Protein AF-X0XI78-F1 (afdb_monomer_lite)

Organism: NCBI:txid412755

pLDDT: mean 84.28, std 12.04, range [44.62, 98.06]

Secondary structure (DSSP, 8-state):
-EEESSGGG--HHHHHHHHHHGGGS---EEE---S--TTT-HHHHHHHH-TT---------GGGSHHHH-PPEEEEPPP-TT-TT-PPEEEE-GGGS------HHHHHHHHHHH-TTSHHHHHHTS----S--TT-SS-HHHHHHHHHHHH-TTS---S-EEEEEE---SSSPPEEEEEEETTEEEEEEEE---SS-HHHHHHHHHHHHHHHTTT-TTSEEEEE-SSTTHHHHHHHHHTT--EEEE-TTSPP-

Foldseek 3Di:
DAEAEQQLQDDPVVVVVVVVVCVVVPDDYHYYHFQDDVPRRPVVVCCAPPPPHPDDDDFDFLCNDCQNVFDWDWDWDCQPPVGNPDIDIDTHTPVRDPDDGRHPVVLVVCCVPQNCPGPCNCGRGVSDNDQDDPPDPQTVVNVVVLVVLQPDPPRDLAAAKAKEWEDDPADQDWIKMWIGRRSYTDDIDTGHQDPDDLLVSLVVVLVVVCVRVVVPQAHEYEYACQPSRVSNQVVSVVVNHNYDYDHPPDDDD

Structure (mmCIF, N/CA/C/O backbone):
data_AF-X0XI78-F1
#
_entry.id   AF-X0XI78-F1
#
loop_
_atom_site.group_PDB
_atom_site.id
_atom_site.type_symbol
_atom_site.label_atom_id
_atom_site.label_alt_id
_atom_site.label_comp_id
_atom_site.label_asym_id
_atom_site.label_entity_id
_atom_site.label_seq_id
_atom_site.pdbx_PDB_ins_code
_atom_site.Cartn_x
_atom_site.Cartn_y
_atom_site.Cartn_z
_atom_site.occupancy
_atom_site.B_iso_or_equiv
_atom_site.auth_seq_id
_atom_site.auth_comp_id
_atom_site.auth_asym_id
_atom_site.auth_atom_id
_atom_site.pdbx_PDB_model_num
ATOM 1 N N . LEU A 1 1 ? 0.728 8.645 -30.711 1.00 89.44 1 LEU A N 1
ATOM 2 C CA . LEU A 1 1 ? 1.535 7.810 -29.798 1.00 89.44 1 LEU A CA 1
ATOM 3 C C . LEU A 1 1 ? 1.693 8.602 -28.517 1.00 89.44 1 LEU A C 1
ATOM 5 O O . LEU A 1 1 ? 2.088 9.756 -28.610 1.00 89.44 1 LEU A O 1
ATOM 9 N N . PHE A 1 2 ? 1.341 8.018 -27.380 1.00 93.12 2 PHE A N 1
ATOM 10 C CA . PHE A 1 2 ? 1.636 8.575 -26.062 1.00 93.12 2 PHE A CA 1
ATOM 11 C C . PHE A 1 2 ? 2.784 7.786 -25.454 1.00 93.12 2 PHE A C 1
ATOM 13 O O . PHE A 1 2 ? 2.807 6.562 -25.592 1.00 93.12 2 PHE A O 1
ATOM 20 N N . ILE A 1 3 ? 3.726 8.482 -24.827 1.00 95.31 3 ILE A N 1
ATOM 21 C CA . ILE A 1 3 ? 4.877 7.870 -24.169 1.00 95.31 3 ILE A CA 1
ATOM 22 C C . ILE A 1 3 ? 4.913 8.399 -22.747 1.00 95.31 3 ILE A C 1
ATOM 24 O O . ILE A 1 3 ? 4.988 9.610 -22.546 1.00 95.31 3 ILE A O 1
ATOM 28 N N . PHE A 1 4 ? 4.823 7.485 -21.792 1.00 94.50 4 PHE A N 1
ATOM 29 C CA . PHE A 1 4 ? 5.125 7.746 -20.396 1.00 94.50 4 PHE A CA 1
ATOM 30 C C . PHE A 1 4 ? 6.506 7.179 -20.111 1.00 94.50 4 PHE A C 1
ATOM 32 O O . PHE A 1 4 ? 6.722 5.983 -20.294 1.00 94.50 4 PHE A O 1
ATOM 39 N N . ASP A 1 5 ? 7.411 8.057 -19.705 1.00 92.69 5 ASP A N 1
ATOM 40 C CA . ASP A 1 5 ? 8.737 7.714 -19.207 1.00 92.69 5 ASP A CA 1
ATOM 41 C C . ASP A 1 5 ? 8.765 7.970 -17.698 1.00 92.69 5 ASP A C 1
ATOM 43 O O . ASP A 1 5 ? 8.062 8.863 -17.217 1.00 92.69 5 ASP A O 1
ATOM 47 N N . GLU A 1 6 ? 9.505 7.148 -16.958 1.00 89.56 6 GLU A N 1
ATOM 48 C CA . GLU A 1 6 ? 9.439 7.063 -15.492 1.00 89.56 6 GLU A CA 1
ATOM 49 C C . GLU A 1 6 ? 7.983 7.007 -14.974 1.00 89.56 6 GLU A C 1
ATOM 51 O O . GLU A 1 6 ? 7.559 7.732 -14.071 1.00 89.56 6 GLU A O 1
ATOM 56 N N . ALA A 1 7 ? 7.176 6.137 -15.592 1.00 90.31 7 ALA A N 1
ATOM 57 C CA . ALA A 1 7 ? 5.723 6.119 -15.428 1.00 90.31 7 ALA A CA 1
ATOM 58 C C . ALA A 1 7 ? 5.237 5.868 -13.992 1.00 90.31 7 ALA A C 1
ATOM 60 O O . ALA A 1 7 ? 4.104 6.221 -13.657 1.00 90.31 7 ALA A O 1
ATOM 61 N N . LYS A 1 8 ? 6.082 5.294 -13.129 1.00 83.56 8 LYS A N 1
ATOM 62 C CA . LYS A 1 8 ? 5.798 5.148 -11.698 1.00 83.56 8 LYS A CA 1
ATOM 63 C C . LYS A 1 8 ? 5.668 6.479 -10.951 1.00 83.56 8 LYS A C 1
ATOM 65 O O . LYS A 1 8 ? 5.243 6.458 -9.812 1.00 83.56 8 LYS A O 1
ATOM 70 N N . GLY A 1 9 ? 6.075 7.605 -11.536 1.00 84.50 9 GLY A N 1
ATOM 71 C CA . GLY A 1 9 ? 5.920 8.940 -10.949 1.00 84.50 9 GLY A CA 1
ATOM 72 C C . GLY A 1 9 ? 4.700 9.713 -11.458 1.00 84.50 9 GLY A C 1
ATOM 73 O O . GLY A 1 9 ? 4.528 10.873 -11.096 1.00 84.50 9 GLY A O 1
ATOM 74 N N . ILE A 1 10 ? 3.886 9.116 -12.333 1.00 88.88 10 ILE A N 1
ATOM 75 C CA . ILE A 1 10 ? 2.801 9.809 -13.037 1.00 88.88 10 ILE A CA 1
ATOM 76 C C . ILE A 1 10 ? 1.476 9.645 -12.288 1.00 88.88 10 ILE A C 1
ATOM 78 O O . ILE A 1 10 ? 1.029 8.525 -12.030 1.00 88.88 10 ILE A O 1
ATOM 82 N N . GLU A 1 11 ? 0.811 10.767 -12.010 1.00 87.56 11 GLU A N 1
ATOM 83 C CA . GLU A 1 11 ? -0.429 10.828 -11.231 1.00 87.56 11 GLU A CA 1
ATOM 84 C C . GLU A 1 11 ? -1.643 10.254 -11.983 1.00 87.56 11 GLU A C 1
ATOM 86 O O . GLU A 1 11 ? -1.749 10.355 -13.208 1.00 87.56 11 GLU A O 1
ATOM 91 N N . GLN A 1 12 ? -2.619 9.713 -11.239 1.00 87.69 12 GLN A N 1
ATOM 92 C CA . GLN A 1 12 ? -3.808 9.029 -11.777 1.00 87.69 12 GLN A CA 1
ATOM 93 C C . GLN A 1 12 ? -4.535 9.808 -12.882 1.00 87.69 12 GLN A C 1
ATOM 95 O O . GLN A 1 12 ? -4.847 9.253 -13.934 1.00 87.69 12 GLN A O 1
ATOM 100 N N . TRP A 1 13 ? -4.778 11.105 -12.686 1.00 89.81 13 TRP A N 1
ATOM 101 C CA . TRP A 1 13 ? -5.557 11.898 -13.641 1.00 89.81 13 TRP A CA 1
ATOM 102 C C . TRP A 1 13 ? -4.882 11.994 -15.022 1.00 89.81 13 TRP A C 1
ATOM 104 O O . TRP A 1 13 ? -5.564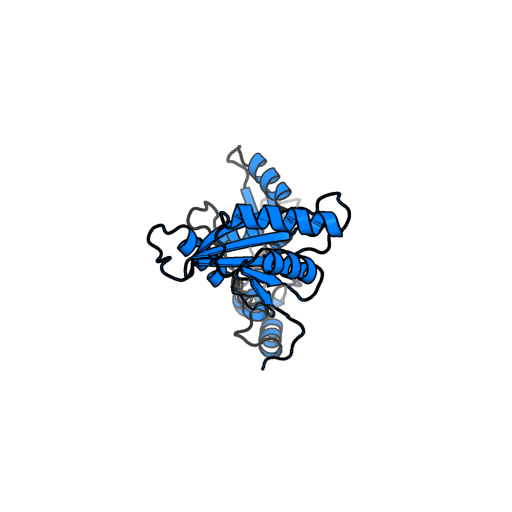 12.141 -16.041 1.00 89.81 13 TRP A O 1
ATOM 114 N N . GLN A 1 14 ? -3.550 11.881 -15.084 1.00 93.00 14 GLN A N 1
ATOM 115 C CA . GLN A 1 14 ? -2.797 11.874 -16.341 1.00 93.00 14 GLN A CA 1
ATOM 116 C C . GLN A 1 14 ? -3.011 10.552 -17.088 1.00 93.00 14 GLN A C 1
ATOM 118 O O . GLN A 1 14 ? -3.205 10.559 -18.307 1.00 93.00 14 GLN A O 1
ATOM 123 N N . TRP A 1 15 ? -3.053 9.429 -16.362 1.00 91.88 15 TRP A N 1
ATOM 124 C CA . TRP A 1 15 ? -3.412 8.123 -16.919 1.00 91.88 15 TRP A CA 1
ATOM 125 C C . TRP A 1 15 ? -4.835 8.125 -17.481 1.00 91.88 15 TRP A C 1
ATOM 127 O O . TRP A 1 15 ? -5.046 7.714 -18.625 1.00 91.88 15 TRP A O 1
ATOM 137 N N . ASP A 1 16 ? -5.795 8.650 -16.720 1.00 91.44 16 ASP A N 1
ATOM 138 C CA . ASP A 1 16 ? -7.200 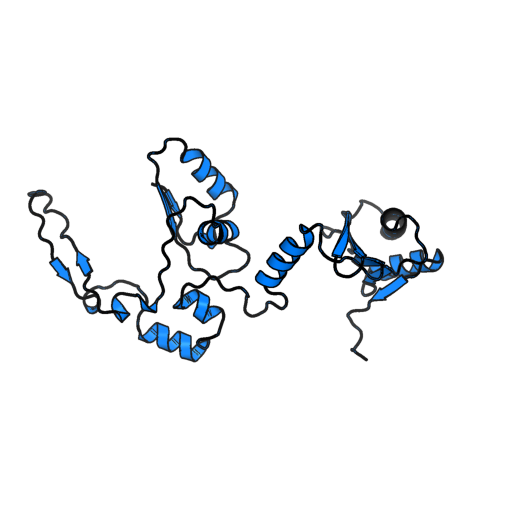8.724 -17.134 1.00 91.44 16 ASP A CA 1
ATOM 139 C C . ASP A 1 16 ? -7.373 9.591 -18.388 1.00 91.44 16 ASP A C 1
ATOM 141 O O . ASP A 1 16 ? -8.088 9.225 -19.327 1.00 91.44 16 ASP A O 1
ATOM 145 N N . SER A 1 17 ? -6.650 10.713 -18.443 1.00 92.00 17 SER A N 1
ATOM 146 C CA . SER A 1 17 ? -6.653 11.628 -19.587 1.00 92.00 17 SER A CA 1
ATOM 147 C C . SER A 1 17 ? -6.164 10.941 -20.861 1.00 92.00 17 SER A C 1
ATOM 149 O O . SER A 1 17 ? -6.826 11.018 -21.898 1.00 92.00 17 SER A O 1
ATOM 151 N N . VAL A 1 18 ? -5.033 10.225 -20.802 1.00 92.06 18 VAL A N 1
ATOM 152 C CA . VAL A 1 18 ? -4.525 9.484 -21.967 1.00 92.06 18 VAL A CA 1
ATOM 153 C C . VAL A 1 18 ? -5.481 8.360 -22.346 1.00 92.06 18 VAL A C 1
ATOM 155 O O . VAL A 1 18 ? -5.784 8.201 -23.529 1.00 92.06 18 VAL A O 1
ATOM 158 N N . ARG A 1 19 ? -6.027 7.623 -21.370 1.00 89.62 19 ARG A N 1
ATOM 159 C CA . ARG A 1 19 ? -6.994 6.548 -21.627 1.00 89.62 19 ARG A CA 1
ATOM 160 C C . ARG A 1 19 ? -8.212 7.053 -22.409 1.00 89.62 19 ARG A C 1
ATOM 162 O O . ARG A 1 19 ? -8.622 6.392 -23.363 1.00 89.62 19 ARG A O 1
ATOM 169 N N . GLY A 1 20 ? -8.732 8.237 -22.079 1.00 89.00 20 GLY A N 1
ATOM 170 C CA . GLY A 1 20 ? -9.839 8.874 -22.804 1.00 89.00 20 GLY A CA 1
ATOM 171 C C . GLY A 1 20 ? -9.521 9.235 -24.264 1.00 89.00 20 GLY A C 1
ATOM 172 O O . GLY A 1 20 ? -10.413 9.249 -25.113 1.00 89.00 20 GLY A O 1
ATOM 173 N N . LEU A 1 21 ? -8.247 9.460 -24.592 1.00 87.62 21 LEU A N 1
ATOM 174 C CA . LEU A 1 21 ? -7.788 9.789 -25.948 1.00 87.62 21 LEU A CA 1
ATOM 175 C C . LEU A 1 21 ? -7.547 8.549 -26.829 1.00 87.62 21 LEU A C 1
ATOM 177 O O . LEU A 1 21 ? -7.391 8.678 -28.045 1.00 87.62 21 LEU A O 1
ATOM 181 N N . LEU A 1 22 ? -7.534 7.340 -26.257 1.00 87.12 22 LEU A N 1
ATOM 182 C CA . LEU A 1 22 ? -7.298 6.087 -26.992 1.00 87.12 22 LEU A CA 1
ATOM 183 C C . LEU A 1 22 ? -8.552 5.512 -27.678 1.00 87.12 22 LEU A C 1
ATOM 185 O O . LEU A 1 22 ? -8.488 4.443 -28.284 1.00 87.12 22 LEU A O 1
ATOM 189 N N . THR A 1 23 ? -9.676 6.227 -27.647 1.00 84.94 23 THR A N 1
ATOM 190 C CA . THR A 1 23 ? -10.979 5.791 -28.190 1.00 84.94 23 THR A CA 1
ATOM 191 C C . THR A 1 23 ? -10.980 5.526 -29.698 1.00 84.94 23 THR A C 1
ATOM 193 O O . THR A 1 23 ? -11.786 4.736 -30.182 1.00 84.94 23 THR A O 1
ATOM 196 N N . GLY A 1 24 ? -10.067 6.146 -30.451 1.00 78.38 24 GLY A N 1
ATOM 197 C CA . GLY A 1 24 ? -10.007 6.043 -31.912 1.00 78.38 24 GLY A CA 1
ATOM 198 C C . GLY A 1 24 ? -9.342 4.778 -32.473 1.00 78.38 24 GLY A C 1
ATOM 199 O O . GLY A 1 24 ? -9.272 4.645 -33.688 1.00 78.38 24 GLY A O 1
ATOM 200 N N . GLY A 1 25 ? -8.793 3.879 -31.646 1.00 76.75 25 GLY A N 1
ATOM 201 C CA . GLY A 1 25 ? -8.196 2.598 -32.080 1.00 76.75 25 GLY A CA 1
ATOM 202 C C . GLY A 1 25 ? -6.843 2.674 -32.817 1.00 76.75 25 GLY A C 1
ATOM 203 O O . GLY A 1 25 ? -6.129 1.674 -32.891 1.00 76.75 25 GLY A O 1
ATOM 204 N N . PHE A 1 26 ? -6.446 3.848 -33.317 1.00 84.25 26 PHE A N 1
ATOM 205 C CA . PHE A 1 26 ? -5.157 4.070 -33.997 1.00 84.25 26 PHE A CA 1
ATOM 206 C C . PHE A 1 26 ? -4.049 4.584 -33.071 1.00 84.25 26 PHE A C 1
ATOM 208 O O . PHE A 1 26 ? -2.867 4.542 -33.417 1.00 84.25 26 PHE A O 1
ATOM 215 N N . CYS A 1 27 ? -4.407 5.083 -31.888 1.00 88.81 27 CYS A N 1
ATOM 216 C CA . CYS A 1 27 ? -3.430 5.560 -30.923 1.00 88.81 27 CYS A CA 1
ATOM 217 C C . CYS A 1 27 ? -2.775 4.384 -30.189 1.00 88.81 27 CYS A C 1
ATOM 219 O O . CYS A 1 27 ? -3.434 3.443 -29.751 1.00 88.81 27 CYS A O 1
ATOM 221 N N . ARG A 1 28 ? -1.453 4.461 -30.038 1.00 89.88 28 ARG A N 1
ATOM 222 C CA . ARG A 1 28 ? -0.662 3.566 -29.189 1.00 89.88 28 ARG A CA 1
ATOM 223 C C . ARG A 1 28 ? -0.194 4.314 -27.951 1.00 89.88 28 ARG A C 1
ATOM 225 O O . ARG A 1 28 ? 0.061 5.520 -28.029 1.00 89.88 28 ARG A O 1
ATOM 232 N N . TRP A 1 29 ? -0.070 3.582 -26.854 1.00 93.44 29 TRP A N 1
ATOM 233 C CA . TRP A 1 29 ? 0.451 4.065 -25.586 1.00 93.44 29 TRP A CA 1
ATOM 234 C C . TRP A 1 29 ? 1.623 3.176 -25.194 1.00 93.44 29 TRP A C 1
ATOM 236 O O . TRP A 1 29 ? 1.469 1.963 -25.094 1.00 93.44 29 TRP A O 1
ATOM 246 N N . LEU A 1 30 ? 2.795 3.784 -25.063 1.00 94.94 30 LEU A N 1
ATOM 247 C CA . LEU A 1 30 ? 4.007 3.162 -24.560 1.00 94.94 30 LEU A CA 1
ATOM 248 C C . LEU A 1 30 ? 4.255 3.694 -23.152 1.00 94.94 30 LEU A C 1
ATOM 250 O O . LEU A 1 30 ? 4.166 4.898 -22.918 1.00 94.94 30 LEU A O 1
ATOM 254 N N . VAL A 1 31 ? 4.538 2.791 -22.228 1.00 93.69 31 VAL A N 1
ATOM 255 C CA . VAL A 1 31 ? 4.749 3.109 -20.822 1.00 93.69 31 VAL A CA 1
ATOM 256 C C . VAL A 1 31 ? 6.027 2.415 -20.389 1.00 93.69 31 VAL A C 1
ATOM 258 O O . VAL A 1 31 ? 6.151 1.202 -20.543 1.00 93.69 31 VAL A O 1
ATOM 261 N N . ILE A 1 32 ? 6.969 3.201 -19.884 1.00 92.75 32 ILE A N 1
ATOM 262 C CA . ILE A 1 32 ? 8.312 2.778 -19.507 1.00 92.75 32 ILE A CA 1
ATOM 263 C C . ILE A 1 32 ? 8.550 3.260 -18.081 1.00 92.75 32 ILE A C 1
ATOM 265 O O . ILE A 1 32 ? 8.245 4.404 -17.742 1.00 92.75 32 ILE A O 1
ATOM 269 N N . SER A 1 33 ? 9.048 2.374 -17.228 1.00 90.12 33 SER A N 1
ATOM 270 C CA . SER A 1 33 ? 9.433 2.720 -15.867 1.00 90.12 33 SER A CA 1
ATOM 271 C C . SER A 1 33 ? 10.331 1.638 -15.288 1.00 90.12 33 SER A C 1
ATOM 273 O O . SER A 1 33 ? 10.277 0.480 -15.699 1.00 90.12 33 SER A O 1
ATOM 275 N N . THR A 1 34 ? 11.107 2.023 -14.285 1.00 87.19 34 THR A N 1
ATOM 276 C CA . THR A 1 34 ? 11.733 1.087 -13.347 1.00 87.19 34 THR A CA 1
ATOM 277 C C . THR A 1 34 ? 10.699 0.560 -12.341 1.00 87.19 34 THR A C 1
ATOM 279 O O . THR A 1 34 ? 9.640 1.172 -12.158 1.00 87.19 34 THR A O 1
ATOM 282 N N . THR A 1 35 ? 10.980 -0.586 -11.714 1.00 79.56 35 THR A N 1
ATOM 283 C CA . THR A 1 35 ? 10.042 -1.308 -10.831 1.00 79.56 35 THR A CA 1
ATOM 284 C C . THR A 1 35 ? 10.213 -1.017 -9.339 1.00 79.56 35 THR A C 1
ATOM 286 O O . THR A 1 35 ? 9.563 -1.653 -8.512 1.00 79.56 35 THR A O 1
ATOM 289 N N . ASP A 1 36 ? 11.083 -0.078 -8.962 1.00 70.12 36 ASP A N 1
ATOM 290 C CA . ASP A 1 36 ? 11.236 0.381 -7.580 1.00 70.12 36 ASP A CA 1
ATOM 291 C C . ASP A 1 36 ? 10.196 1.448 -7.197 1.00 70.12 36 ASP A C 1
ATOM 293 O O . ASP A 1 36 ? 9.717 2.205 -8.037 1.00 70.12 36 ASP A O 1
ATOM 297 N N . GLY A 1 37 ? 9.886 1.569 -5.901 1.00 57.28 37 GLY A N 1
ATOM 298 C CA . GLY A 1 37 ? 8.971 2.597 -5.382 1.00 57.28 37 GLY A CA 1
ATOM 299 C C . GLY A 1 37 ? 7.550 2.082 -5.155 1.00 57.28 37 GLY A C 1
ATOM 300 O O . GLY A 1 37 ? 6.593 2.544 -5.785 1.00 57.28 37 GLY A O 1
ATOM 301 N N . VAL A 1 38 ? 7.417 1.120 -4.237 1.00 51.00 38 VAL A N 1
ATOM 302 C CA . VAL A 1 38 ? 6.130 0.583 -3.777 1.00 51.00 38 VAL A CA 1
ATOM 303 C C . VAL A 1 38 ? 5.354 1.718 -3.096 1.00 51.00 38 VAL A C 1
ATOM 305 O O . VAL A 1 38 ? 5.658 2.097 -1.970 1.00 51.00 38 VAL A O 1
ATOM 308 N N . GLY A 1 39 ? 4.416 2.326 -3.824 1.00 55.09 39 GLY A N 1
ATOM 309 C CA . GLY A 1 39 ? 3.576 3.425 -3.333 1.00 55.09 39 GLY A CA 1
ATOM 310 C C . GLY A 1 39 ? 3.268 4.525 -4.353 1.00 55.09 39 GLY A C 1
ATOM 311 O O . GLY A 1 39 ? 2.234 5.167 -4.223 1.00 55.09 39 GLY A O 1
ATOM 312 N N . VAL A 1 40 ? 4.101 4.727 -5.387 1.00 51.28 40 VAL A N 1
ATOM 313 C CA . VAL A 1 40 ? 3.910 5.834 -6.361 1.00 51.28 40 VAL A CA 1
ATOM 314 C C . VAL A 1 40 ? 3.474 5.339 -7.753 1.00 51.28 40 VAL A C 1
ATOM 316 O O . VAL A 1 40 ? 2.836 6.070 -8.500 1.00 51.28 40 VAL A O 1
ATOM 319 N N . GLY A 1 41 ? 3.688 4.061 -8.084 1.00 58.34 41 GLY A N 1
ATOM 320 C CA . GLY A 1 41 ? 3.460 3.518 -9.432 1.00 58.34 41 GLY A CA 1
ATOM 321 C C . GLY A 1 41 ? 2.267 2.579 -9.609 1.00 58.34 41 GLY A C 1
ATOM 322 O O . GLY A 1 41 ? 2.333 1.718 -10.481 1.00 58.34 41 GLY A O 1
ATOM 323 N N . GLU A 1 42 ? 1.203 2.677 -8.805 1.00 70.81 42 GLU A N 1
ATOM 324 C CA . GLU A 1 42 ? 0.102 1.691 -8.792 1.00 70.81 42 GLU A CA 1
ATOM 325 C C . GLU A 1 42 ? -0.449 1.370 -10.195 1.00 70.81 42 GLU A C 1
ATOM 327 O O . GLU A 1 42 ? -0.633 0.203 -10.534 1.00 70.81 42 GLU A O 1
ATOM 332 N N . ASN A 1 43 ? -0.636 2.377 -11.053 1.00 82.31 43 ASN A N 1
ATOM 333 C CA . ASN A 1 43 ? -1.096 2.166 -12.431 1.00 82.31 43 ASN A CA 1
ATOM 334 C C . ASN A 1 43 ? -0.088 1.418 -13.303 1.00 82.31 43 ASN A C 1
ATOM 336 O O . ASN A 1 43 ? -0.480 0.563 -14.098 1.00 82.31 43 ASN A O 1
ATOM 340 N N . PHE A 1 44 ? 1.200 1.727 -13.150 1.00 86.00 44 PHE A N 1
ATOM 341 C CA . PHE A 1 44 ? 2.264 1.028 -13.859 1.00 86.00 44 PHE A CA 1
ATOM 342 C C . PHE A 1 44 ? 2.310 -0.444 -13.436 1.00 86.00 44 PHE A C 1
ATOM 344 O O . PHE A 1 44 ? 2.257 -1.329 -14.289 1.00 86.00 44 PHE A O 1
ATOM 351 N N . TYR A 1 45 ? 2.301 -0.710 -12.126 1.00 81.19 45 TYR A N 1
ATOM 352 C CA . TYR A 1 45 ? 2.277 -2.075 -11.601 1.00 81.19 45 TYR A CA 1
ATOM 353 C C . TYR A 1 45 ? 1.022 -2.832 -12.051 1.00 81.19 45 TYR A C 1
ATOM 355 O O . TYR A 1 45 ? 1.139 -3.941 -12.564 1.00 81.19 45 TYR A O 1
ATOM 363 N N . LYS A 1 46 ? -0.169 -2.218 -11.976 1.00 80.44 46 LYS A N 1
ATOM 364 C CA . LYS A 1 46 ? -1.425 -2.809 -12.476 1.00 80.44 46 LYS A CA 1
ATOM 365 C C . LYS A 1 46 ? -1.347 -3.169 -13.957 1.00 80.44 46 LYS A C 1
ATOM 367 O O . LYS A 1 46 ? -1.787 -4.252 -14.338 1.00 80.44 46 LYS A O 1
ATOM 372 N N . ALA A 1 47 ? -0.765 -2.305 -14.792 1.00 85.31 47 ALA A N 1
ATOM 373 C CA . ALA A 1 47 ? -0.609 -2.580 -16.220 1.00 85.31 47 ALA A CA 1
ATOM 374 C C . ALA A 1 47 ? 0.215 -3.857 -16.482 1.00 85.31 47 ALA A C 1
ATOM 376 O O . ALA A 1 47 ? -0.099 -4.593 -17.422 1.00 85.31 47 ALA A O 1
ATOM 377 N N . PHE A 1 48 ? 1.209 -4.146 -15.631 1.00 81.56 48 PHE A N 1
ATOM 378 C CA . PHE A 1 48 ? 2.066 -5.334 -15.706 1.00 81.56 48 PHE A CA 1
ATOM 379 C C . PHE A 1 48 ? 1.506 -6.567 -14.975 1.00 81.56 48 PHE A C 1
ATOM 381 O O . PHE A 1 48 ? 1.633 -7.679 -15.486 1.00 81.56 48 PHE A O 1
ATOM 388 N N . GLU A 1 49 ? 0.840 -6.421 -13.832 1.00 78.75 49 GLU A N 1
ATOM 389 C CA . GLU A 1 49 ? 0.361 -7.558 -13.031 1.00 78.75 49 GLU A CA 1
ATOM 390 C C . GLU A 1 49 ? -1.031 -8.059 -13.436 1.00 78.75 49 GLU A C 1
ATOM 392 O O . GLU A 1 49 ? -1.297 -9.259 -13.333 1.00 78.75 49 GLU A O 1
ATOM 397 N N . ASP A 1 50 ? -1.919 -7.187 -13.931 1.00 80.38 50 ASP A N 1
ATOM 398 C CA . ASP A 1 50 ? -3.289 -7.589 -14.253 1.00 80.38 50 ASP A CA 1
ATOM 399 C C . ASP A 1 50 ? -3.286 -8.639 -15.375 1.00 80.38 50 ASP A C 1
ATOM 401 O O . ASP A 1 50 ? -2.808 -8.409 -16.490 1.00 80.38 50 ASP A O 1
ATOM 405 N N . LYS A 1 51 ? -3.810 -9.832 -15.083 1.00 74.12 51 LYS A N 1
ATOM 406 C CA . LYS A 1 51 ? -3.898 -10.943 -16.042 1.00 74.12 51 LYS A CA 1
ATOM 407 C C . LYS A 1 51 ? -4.957 -10.708 -17.122 1.00 74.12 51 LYS A C 1
ATOM 409 O O . LYS A 1 51 ? -4.926 -11.392 -18.138 1.00 74.12 51 LYS A O 1
ATOM 414 N N . LYS A 1 52 ? -5.889 -9.775 -16.905 1.00 79.62 52 LYS A N 1
ATOM 415 C CA . LYS A 1 52 ? -6.960 -9.406 -17.846 1.00 79.62 52 LYS A CA 1
ATOM 416 C C . LYS A 1 52 ? -6.619 -8.173 -18.688 1.00 79.62 52 LYS A C 1
ATOM 418 O O . LYS A 1 52 ? -7.450 -7.717 -19.465 1.00 79.62 52 LYS A O 1
ATOM 423 N N . SER A 1 53 ? -5.419 -7.628 -18.519 1.00 81.69 53 SER A N 1
ATOM 424 C CA . SER A 1 53 ? -4.936 -6.452 -19.233 1.00 81.69 53 SER A CA 1
ATOM 425 C C . SER A 1 53 ? -4.628 -6.756 -20.708 1.00 81.69 53 SER A C 1
ATOM 427 O O . SER A 1 53 ? -4.019 -7.774 -21.028 1.00 81.69 53 SER A O 1
ATOM 429 N N . ASP A 1 54 ? -4.991 -5.820 -21.592 1.00 84.56 54 ASP A N 1
ATOM 430 C CA . ASP A 1 54 ? -4.646 -5.834 -23.025 1.00 84.56 54 ASP A CA 1
ATOM 431 C C . ASP A 1 54 ? -3.226 -5.300 -23.314 1.00 84.56 54 ASP A C 1
ATOM 433 O O . ASP A 1 54 ? -2.837 -5.122 -24.473 1.00 84.56 54 ASP A O 1
ATOM 437 N N . TRP A 1 55 ? -2.451 -4.967 -22.277 1.00 90.19 55 TRP A N 1
ATOM 438 C CA . TRP A 1 55 ? -1.094 -4.459 -22.446 1.00 90.19 55 TRP A CA 1
ATOM 439 C C . TRP A 1 55 ? -0.164 -5.559 -22.962 1.00 90.19 55 TRP A C 1
ATOM 441 O O . TRP A 1 55 ? -0.113 -6.663 -22.422 1.00 90.19 55 TRP A O 1
ATOM 451 N N . ASN A 1 56 ? 0.640 -5.227 -23.974 1.00 91.62 56 ASN A N 1
ATOM 452 C CA . ASN A 1 56 ? 1.801 -6.035 -24.324 1.00 91.62 56 ASN A CA 1
ATOM 453 C C . ASN A 1 56 ? 2.937 -5.711 -23.349 1.00 91.62 56 ASN A C 1
ATOM 455 O O . ASN A 1 56 ? 3.435 -4.585 -23.338 1.00 91.62 56 ASN A O 1
ATOM 459 N N . LYS A 1 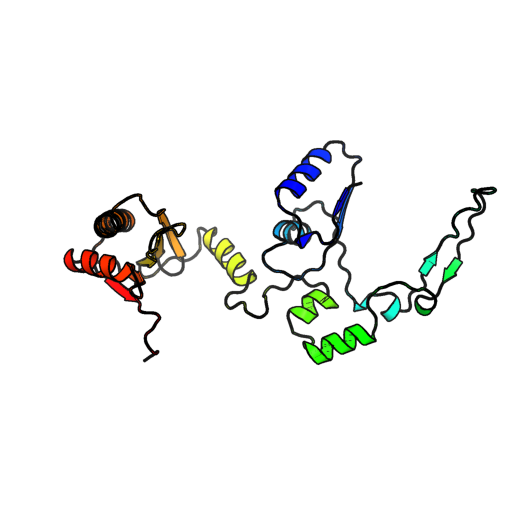57 ? 3.321 -6.687 -22.530 1.00 90.62 57 LYS A N 1
ATOM 460 C CA . LYS A 1 57 ? 4.260 -6.506 -21.420 1.00 90.62 57 LYS A CA 1
ATOM 461 C C . LYS A 1 57 ? 5.650 -6.932 -21.865 1.00 90.62 57 LYS A C 1
ATOM 463 O O . LYS A 1 57 ? 5.831 -8.056 -22.325 1.00 90.62 57 LYS A O 1
ATOM 468 N N . ILE A 1 58 ? 6.614 -6.033 -21.722 1.00 92.38 58 ILE A N 1
ATOM 469 C CA . ILE A 1 58 ? 8.021 -6.295 -22.020 1.00 92.38 58 ILE A CA 1
ATOM 470 C C . ILE A 1 58 ? 8.786 -6.038 -20.730 1.00 92.38 58 ILE A C 1
ATOM 472 O O . ILE A 1 58 ? 8.744 -4.933 -20.196 1.00 92.38 58 ILE A O 1
ATOM 476 N N . HIS A 1 59 ? 9.435 -7.080 -20.230 1.00 91.81 59 HIS A N 1
ATOM 477 C CA . HIS A 1 59 ? 10.348 -7.013 -19.101 1.00 91.81 59 HIS A CA 1
ATOM 478 C C . HIS A 1 59 ? 11.778 -7.001 -19.641 1.00 91.81 59 HIS A C 1
ATOM 480 O O . HIS A 1 59 ? 12.067 -7.751 -20.571 1.00 91.81 59 HIS A O 1
ATOM 486 N N . ILE A 1 60 ? 12.636 -6.142 -19.089 1.00 91.44 60 ILE A N 1
ATOM 487 C CA . ILE A 1 60 ? 14.044 -6.031 -19.483 1.00 91.44 60 ILE A CA 1
ATOM 488 C C . ILE A 1 60 ? 14.879 -5.925 -18.208 1.00 91.44 60 ILE A C 1
ATOM 490 O O . ILE A 1 60 ? 14.761 -4.942 -17.475 1.00 91.44 60 ILE A O 1
ATOM 494 N N . SER A 1 61 ? 15.728 -6.920 -17.965 1.00 94.62 61 SER A N 1
ATOM 495 C CA . SER A 1 61 ? 16.769 -6.867 -16.937 1.00 94.62 61 SER A CA 1
ATOM 496 C C . SER A 1 61 ? 17.971 -6.054 -17.428 1.00 94.62 61 SER A C 1
ATOM 498 O O . SER A 1 61 ? 18.309 -6.058 -18.613 1.00 94.62 61 SER A O 1
ATOM 500 N N . ALA A 1 62 ? 18.692 -5.409 -16.513 1.00 93.56 62 ALA A N 1
ATOM 501 C CA . ALA A 1 62 ? 19.983 -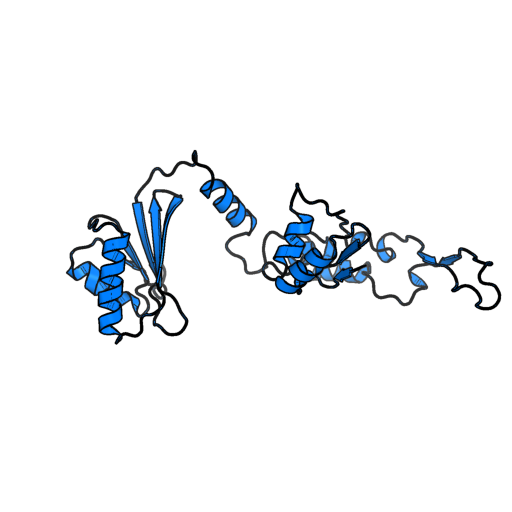4.790 -16.808 1.00 93.56 62 ALA A CA 1
ATOM 502 C C . ALA A 1 62 ? 21.007 -5.808 -17.346 1.00 93.56 62 ALA A C 1
ATOM 504 O O . ALA A 1 62 ? 21.879 -5.451 -18.134 1.00 93.56 62 ALA A O 1
ATOM 505 N N . GLU A 1 63 ? 20.879 -7.084 -16.971 1.00 94.12 63 GLU A N 1
ATOM 506 C CA . GLU A 1 63 ? 21.720 -8.180 -17.476 1.00 94.12 63 GLU A CA 1
ATOM 507 C C . GLU A 1 63 ? 21.440 -8.526 -18.946 1.00 94.12 63 GLU A C 1
ATOM 509 O O . GLU A 1 63 ? 22.264 -9.159 -19.599 1.00 94.12 63 GLU A O 1
ATOM 514 N N . GLU A 1 64 ? 20.291 -8.102 -19.475 1.00 92.56 64 GLU A N 1
ATOM 515 C CA . GLU A 1 64 ? 19.937 -8.227 -20.892 1.00 92.56 64 GLU A CA 1
ATOM 516 C C . GLU A 1 64 ? 20.434 -7.024 -21.710 1.00 92.56 64 GLU A C 1
ATOM 518 O O . GLU A 1 64 ? 20.207 -6.952 -22.917 1.00 92.56 64 GLU A O 1
ATOM 523 N N . SER A 1 65 ? 21.132 -6.076 -21.074 1.00 89.81 65 SER A N 1
ATOM 524 C CA . SER A 1 65 ? 21.752 -4.944 -21.759 1.00 89.81 65 SER A CA 1
ATOM 525 C C . SER A 1 65 ? 22.706 -5.424 -22.860 1.00 89.81 65 SER A C 1
ATOM 527 O O . SER A 1 65 ? 23.514 -6.324 -22.616 1.00 89.81 65 SER A O 1
ATOM 529 N N . PRO A 1 66 ? 22.723 -4.774 -24.037 1.00 88.06 66 PRO A N 1
ATOM 530 C CA . PRO A 1 66 ? 23.712 -5.037 -25.082 1.00 88.06 66 PRO A CA 1
ATOM 531 C C . PRO A 1 66 ? 25.174 -4.936 -24.619 1.00 88.06 66 PRO A C 1
ATOM 533 O O . PRO A 1 66 ? 26.033 -5.627 -25.160 1.00 88.06 66 PRO A O 1
ATOM 536 N N . TYR A 1 67 ? 25.477 -4.131 -23.588 1.00 86.81 67 TYR A N 1
ATOM 537 C CA . TYR A 1 67 ? 26.823 -4.087 -22.983 1.00 86.81 67 TYR A CA 1
ATOM 538 C C . TYR A 1 67 ? 27.189 -5.372 -22.235 1.00 86.81 67 TYR A C 1
ATOM 540 O O . TYR A 1 67 ? 28.370 -5.657 -22.056 1.00 86.81 67 TYR A O 1
ATOM 548 N N . VAL A 1 68 ? 26.193 -6.147 -21.810 1.00 88.44 68 VAL A N 1
ATOM 549 C CA . VAL A 1 68 ? 26.363 -7.422 -21.107 1.00 88.44 68 VAL A CA 1
ATOM 550 C C . VAL A 1 68 ? 26.294 -8.588 -22.091 1.00 88.44 68 VAL A C 1
ATOM 552 O O . VAL A 1 68 ? 27.138 -9.481 -22.054 1.00 88.44 68 VAL A O 1
ATOM 555 N N . THR A 1 69 ? 25.315 -8.578 -22.996 1.00 89.00 69 THR A N 1
ATOM 556 C CA . THR A 1 69 ? 25.096 -9.671 -23.956 1.00 89.00 69 THR A CA 1
ATOM 557 C C . THR A 1 69 ? 26.073 -9.642 -25.132 1.00 89.00 69 THR A C 1
ATOM 559 O O . THR A 1 69 ? 26.296 -10.673 -25.767 1.00 89.00 69 THR A O 1
ATOM 562 N N . GLY A 1 70 ? 26.661 -8.478 -25.430 1.00 84.00 70 GLY A N 1
ATOM 563 C CA . GLY A 1 70 ? 27.503 -8.262 -26.606 1.00 84.00 70 GLY A CA 1
ATOM 564 C C . GLY A 1 70 ? 26.715 -8.166 -27.916 1.00 84.00 70 GLY A C 1
ATOM 565 O O . GLY A 1 70 ? 27.306 -8.290 -28.988 1.00 84.00 70 GLY A O 1
ATOM 566 N N . GLU A 1 71 ? 25.391 -7.981 -27.851 1.00 83.88 71 GLU A N 1
ATOM 567 C CA . GLU A 1 71 ? 24.549 -7.797 -29.035 1.00 83.88 71 GLU A CA 1
ATOM 568 C C . GLU A 1 71 ? 24.971 -6.548 -29.821 1.00 83.88 71 GLU A C 1
ATOM 570 O O . GLU A 1 71 ? 25.119 -5.464 -29.264 1.00 83.88 71 GLU A O 1
ATOM 575 N N . MET A 1 72 ? 25.141 -6.690 -31.136 1.00 79.56 72 MET A N 1
ATOM 576 C CA . MET A 1 72 ? 25.497 -5.575 -32.012 1.00 79.56 72 MET A CA 1
ATOM 577 C C . MET A 1 72 ? 24.290 -4.671 -32.256 1.00 79.56 72 MET A C 1
ATOM 579 O O . MET A 1 72 ? 23.197 -5.145 -32.571 1.00 79.56 72 MET A O 1
ATOM 583 N N . PHE A 1 73 ? 24.488 -3.356 -32.206 1.00 74.12 73 PHE A N 1
ATOM 584 C CA . PHE A 1 73 ? 23.420 -2.427 -32.547 1.00 74.12 73 PHE A CA 1
ATOM 585 C C . PHE A 1 73 ? 23.290 -2.297 -34.057 1.00 74.12 73 PHE A C 1
ATOM 587 O O . PHE A 1 73 ? 24.236 -1.932 -34.758 1.00 74.12 73 PHE A O 1
ATOM 594 N N . GLN A 1 74 ? 22.081 -2.524 -34.560 1.00 69.56 74 GLN A N 1
ATOM 595 C CA . GLN A 1 74 ? 21.733 -2.108 -35.909 1.00 69.56 74 GLN A CA 1
ATOM 596 C C . GLN A 1 74 ? 21.404 -0.625 -35.891 1.00 69.56 74 GLN A C 1
ATOM 598 O O . GLN A 1 74 ? 20.444 -0.200 -35.245 1.00 69.56 74 GLN A O 1
ATOM 603 N N . TYR A 1 75 ? 22.155 0.158 -36.652 1.00 68.50 75 TYR A N 1
ATOM 604 C CA . TYR A 1 75 ? 21.809 1.546 -36.893 1.00 68.50 75 TYR A CA 1
ATOM 605 C C . TYR A 1 75 ? 21.599 1.783 -38.385 1.00 68.50 75 TYR A C 1
ATOM 607 O O . TYR A 1 75 ? 22.077 1.052 -39.259 1.00 68.50 75 TYR A O 1
ATOM 615 N N . LYS A 1 76 ? 20.793 2.800 -38.669 1.00 63.56 76 LYS A N 1
ATOM 616 C CA . LYS A 1 76 ? 20.610 3.327 -40.013 1.00 63.56 76 LYS A CA 1
ATOM 617 C C . LYS A 1 76 ? 21.275 4.686 -40.020 1.00 63.56 76 LYS A C 1
ATOM 619 O O . LYS A 1 76 ? 20.960 5.506 -39.156 1.00 63.56 76 LYS A O 1
ATOM 624 N N . ASP A 1 77 ? 22.159 4.922 -40.980 1.00 60.56 77 ASP A N 1
ATOM 625 C CA . ASP A 1 77 ? 22.545 6.293 -41.289 1.00 60.56 77 ASP A CA 1
ATOM 626 C C . ASP A 1 77 ? 21.257 7.083 -41.576 1.00 60.56 77 ASP A C 1
ATOM 628 O O . ASP A 1 77 ? 20.332 6.568 -42.222 1.00 60.56 77 ASP A O 1
ATOM 632 N N . ILE A 1 78 ? 21.159 8.305 -41.036 1.00 58.09 78 ILE A N 1
ATOM 633 C CA . ILE A 1 78 ? 20.086 9.226 -41.428 1.00 58.09 78 ILE A CA 1
ATOM 634 C C . ILE A 1 78 ? 20.164 9.295 -42.955 1.00 58.09 78 ILE A C 1
ATOM 636 O O . ILE A 1 78 ? 21.271 9.510 -43.458 1.00 58.09 78 ILE A O 1
ATOM 640 N N . PRO A 1 79 ? 19.055 9.056 -43.684 1.00 55.19 79 PRO A N 1
ATOM 641 C CA . PRO A 1 79 ? 19.078 9.112 -45.133 1.00 55.19 79 PRO A CA 1
ATOM 642 C C . PRO A 1 79 ? 19.762 10.407 -45.533 1.00 55.19 79 PRO A C 1
ATOM 644 O O . PRO A 1 79 ? 19.402 11.469 -45.015 1.00 55.19 79 PRO A O 1
ATOM 647 N N . ASP A 1 80 ? 20.758 10.297 -46.408 1.00 60.16 80 ASP A N 1
ATOM 648 C CA . ASP A 1 80 ? 21.272 11.454 -47.116 1.00 60.16 80 ASP A CA 1
ATOM 649 C C . ASP A 1 80 ? 20.052 12.263 -47.573 1.00 60.16 80 ASP A C 1
ATOM 651 O O . ASP A 1 80 ? 19.181 11.730 -48.267 1.00 60.16 80 ASP A O 1
ATOM 655 N N . LEU A 1 81 ? 19.923 13.504 -47.092 1.00 61.81 81 LEU A N 1
ATOM 656 C CA . LEU A 1 81 ? 18.746 14.330 -47.366 1.00 61.81 81 LEU A CA 1
ATOM 657 C C . LEU A 1 81 ? 18.569 14.541 -48.879 1.00 61.81 81 LEU A C 1
ATOM 659 O O . LEU A 1 81 ? 17.458 14.829 -49.323 1.00 61.81 81 LEU A O 1
ATOM 663 N N . GLU A 1 82 ? 19.642 14.365 -49.657 1.00 66.31 82 GLU A N 1
ATOM 664 C CA . GLU A 1 82 ? 19.646 14.419 -51.118 1.00 66.31 82 GLU A CA 1
ATOM 665 C C . GLU A 1 82 ? 19.270 13.077 -51.779 1.00 66.31 82 GLU A C 1
ATOM 667 O O . GLU A 1 82 ? 18.757 13.074 -52.899 1.00 66.31 82 GLU A O 1
ATOM 672 N N . HIS A 1 83 ? 19.454 11.947 -51.085 1.00 62.50 83 HIS A N 1
ATOM 673 C CA . HIS A 1 83 ? 19.198 10.586 -51.581 1.00 62.50 83 HIS A CA 1
ATOM 674 C C . HIS A 1 83 ? 18.492 9.694 -50.544 1.00 62.50 83 HIS A C 1
ATOM 676 O O . HIS A 1 83 ? 19.044 8.674 -50.106 1.00 62.50 83 HIS A O 1
ATOM 682 N N . PRO A 1 84 ? 17.249 10.034 -50.155 1.00 61.78 84 PRO A N 1
ATOM 683 C CA . PRO A 1 84 ? 16.536 9.363 -49.077 1.00 61.78 84 PRO A CA 1
ATOM 684 C C . PRO A 1 84 ? 16.165 7.906 -49.363 1.00 61.78 84 PRO A C 1
ATOM 686 O O . PRO A 1 84 ? 15.685 7.222 -48.473 1.00 61.78 84 PRO A O 1
ATOM 689 N N . GLU A 1 85 ? 16.364 7.411 -50.580 1.00 65.19 85 GLU A N 1
ATOM 690 C CA . GLU A 1 85 ? 16.183 6.015 -50.973 1.00 65.19 85 GLU A CA 1
ATOM 691 C C . GLU A 1 85 ? 17.400 5.117 -50.681 1.00 65.19 85 GLU A C 1
ATOM 693 O O . GLU A 1 85 ? 17.268 3.889 -50.669 1.00 65.19 85 GLU A O 1
ATOM 698 N N . ARG A 1 86 ? 18.586 5.697 -50.447 1.00 61.62 86 ARG A N 1
ATOM 699 C CA . ARG A 1 86 ? 19.836 4.956 -50.220 1.00 61.62 86 ARG A CA 1
ATOM 700 C C . ARG A 1 86 ? 20.051 4.699 -48.732 1.00 61.62 86 ARG A C 1
ATOM 702 O O . ARG A 1 86 ? 20.806 5.397 -48.067 1.00 61.62 86 ARG A O 1
ATOM 709 N N . PHE A 1 87 ? 19.393 3.670 -48.211 1.00 61.44 87 PHE A N 1
ATOM 710 C CA . PHE A 1 87 ? 19.639 3.195 -46.850 1.00 61.44 87 PHE A CA 1
ATOM 711 C C . PHE A 1 87 ? 20.645 2.044 -46.853 1.00 61.44 87 PHE A C 1
ATOM 713 O O . PHE A 1 87 ? 20.360 0.974 -47.393 1.00 61.44 87 PHE A O 1
ATOM 720 N N . GLU A 1 88 ? 21.779 2.225 -46.180 1.00 65.00 88 GLU A N 1
ATOM 721 C CA . GLU A 1 88 ? 22.667 1.122 -45.812 1.00 65.00 88 GLU A CA 1
ATOM 722 C C . GLU A 1 88 ? 22.415 0.729 -44.355 1.00 65.00 88 GLU A C 1
ATOM 724 O O . GLU A 1 88 ? 22.392 1.571 -43.457 1.00 65.00 88 GLU A O 1
ATOM 729 N N . LYS A 1 89 ? 22.194 -0.567 -44.114 1.00 66.00 89 LYS A N 1
ATOM 730 C CA . LYS A 1 89 ? 22.178 -1.116 -42.755 1.00 66.00 89 LYS A CA 1
ATOM 731 C C . LYS A 1 89 ? 23.618 -1.333 -42.323 1.00 66.00 89 LYS A C 1
ATOM 733 O O . LYS A 1 89 ? 24.351 -2.037 -43.018 1.00 66.00 89 LYS A O 1
ATOM 738 N N . LYS A 1 90 ? 23.995 -0.767 -41.183 1.00 71.56 90 LYS A N 1
ATOM 739 C CA . LYS A 1 90 ? 25.309 -0.973 -40.578 1.00 71.56 90 LYS A CA 1
ATOM 740 C C . LYS A 1 90 ? 25.135 -1.503 -39.163 1.00 71.56 90 LYS A C 1
ATOM 742 O O . LYS A 1 90 ? 24.129 -1.240 -38.501 1.00 71.56 90 LYS A O 1
ATOM 747 N N . GLU A 1 91 ? 26.115 -2.282 -38.736 1.00 77.06 91 GLU A N 1
ATOM 748 C CA . GLU A 1 91 ? 26.215 -2.789 -37.373 1.00 77.06 91 GLU A CA 1
ATOM 749 C C . GLU A 1 91 ? 27.333 -2.028 -36.669 1.00 77.06 91 GLU A C 1
ATOM 751 O O . GLU A 1 91 ? 28.385 -1.786 -37.262 1.00 77.06 91 GLU A O 1
ATOM 756 N N . ILE A 1 92 ? 27.087 -1.623 -35.427 1.00 78.31 92 ILE A N 1
ATOM 757 C CA . ILE A 1 92 ? 28.064 -0.947 -34.576 1.00 78.31 92 ILE A CA 1
ATOM 758 C C . ILE A 1 92 ? 28.166 -1.690 -33.253 1.00 78.31 92 ILE A C 1
ATOM 760 O O . ILE A 1 92 ? 27.161 -2.171 -32.716 1.00 78.31 92 ILE A O 1
ATOM 764 N N . SER A 1 93 ? 29.390 -1.819 -32.745 1.00 76.94 93 SER A N 1
ATOM 765 C CA . SER A 1 93 ? 29.587 -2.434 -31.440 1.00 76.94 93 SER A CA 1
ATOM 766 C C . SER A 1 93 ? 29.014 -1.519 -30.359 1.00 76.94 93 SER A C 1
ATOM 768 O O . SER A 1 93 ? 29.226 -0.305 -30.416 1.00 76.94 93 SER A O 1
ATOM 770 N N . PRO A 1 94 ? 28.340 -2.060 -29.333 1.00 73.25 94 PRO A N 1
ATOM 771 C CA . PRO A 1 94 ? 27.920 -1.274 -28.182 1.00 73.25 94 PRO A CA 1
ATOM 772 C C . PRO A 1 94 ? 29.052 -0.445 -27.563 1.00 73.25 94 PRO A C 1
ATOM 774 O O . PRO A 1 94 ? 28.848 0.716 -27.229 1.00 73.25 94 PRO A O 1
ATOM 777 N N . ALA A 1 95 ? 30.266 -0.997 -27.504 1.00 71.44 95 ALA A N 1
ATOM 778 C CA . ALA A 1 95 ? 31.439 -0.309 -26.965 1.00 71.44 95 ALA A CA 1
ATOM 779 C C . ALA A 1 95 ? 31.885 0.915 -27.794 1.00 71.44 95 ALA A C 1
ATOM 781 O O . ALA A 1 95 ? 32.660 1.738 -27.312 1.00 71.44 95 ALA A O 1
ATOM 782 N N . GLU A 1 96 ? 31.426 1.030 -29.042 1.00 75.12 96 GLU A N 1
ATOM 783 C CA . GLU A 1 96 ? 31.734 2.143 -29.948 1.00 75.12 96 GLU A CA 1
ATOM 784 C C . GLU A 1 96 ? 30.685 3.266 -29.871 1.00 75.12 96 GLU A C 1
ATOM 786 O O . GLU A 1 96 ? 30.868 4.330 -30.467 1.00 75.12 96 GLU A O 1
ATOM 791 N N . LEU A 1 97 ? 29.593 3.059 -29.126 1.00 73.00 97 LEU A N 1
ATOM 792 C CA . LEU A 1 97 ? 28.549 4.051 -28.904 1.00 73.00 97 LEU A CA 1
ATOM 793 C C . LEU A 1 97 ? 28.748 4.767 -27.569 1.00 73.00 97 LEU A C 1
ATOM 795 O O . LEU A 1 97 ? 28.975 4.156 -26.532 1.00 73.00 97 LEU A O 1
ATOM 799 N N . ASN A 1 98 ? 28.570 6.087 -27.575 1.00 73.75 98 ASN A N 1
ATOM 800 C CA . ASN A 1 98 ? 28.517 6.871 -26.345 1.00 73.75 98 ASN A CA 1
ATOM 801 C C . ASN A 1 98 ? 27.062 6.998 -25.865 1.00 73.75 98 ASN A C 1
ATOM 803 O O . ASN A 1 98 ? 26.452 8.062 -25.983 1.00 73.75 98 ASN A O 1
ATOM 807 N N . VAL A 1 99 ? 26.487 5.886 -25.397 1.00 77.12 9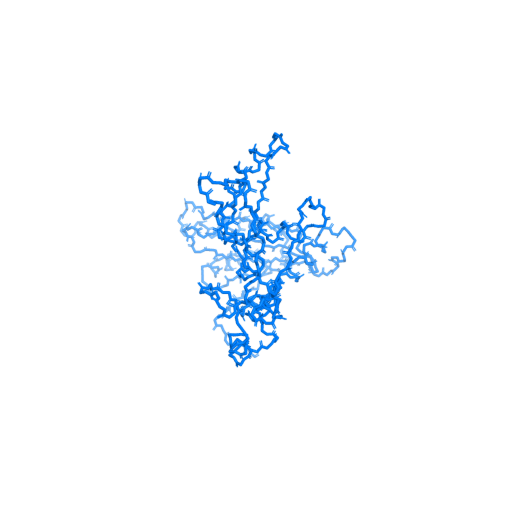9 VAL A N 1
ATOM 808 C CA . VAL A 1 99 ? 25.121 5.831 -24.849 1.00 77.12 99 VAL A CA 1
ATOM 809 C C . VAL A 1 99 ? 25.128 5.329 -23.407 1.00 77.12 99 VAL A C 1
ATOM 811 O O . VAL A 1 99 ? 25.959 4.507 -23.018 1.00 77.12 99 VAL A O 1
ATOM 814 N N . GLN A 1 100 ? 24.196 5.839 -22.604 1.00 80.00 100 GLN A N 1
ATOM 815 C CA . GLN A 1 100 ? 24.076 5.502 -21.189 1.00 80.00 100 GLN A CA 1
ATOM 816 C C . GLN A 1 100 ? 23.076 4.355 -21.007 1.00 80.00 100 GLN A C 1
ATOM 818 O O . GLN A 1 100 ? 21.873 4.579 -20.908 1.00 80.00 100 GLN A O 1
ATOM 823 N N . ILE A 1 101 ? 23.589 3.127 -20.974 1.00 85.94 101 ILE A N 1
ATOM 824 C CA . ILE A 1 101 ? 22.840 1.906 -20.647 1.00 85.94 101 ILE A CA 1
ATOM 825 C C . ILE A 1 101 ? 23.613 1.094 -19.603 1.00 85.94 101 ILE A C 1
ATOM 827 O O . ILE A 1 101 ? 24.794 1.353 -19.370 1.00 85.94 101 ILE A O 1
ATOM 831 N N . ALA A 1 102 ? 22.946 0.141 -18.948 1.00 89.94 102 ALA A N 1
ATOM 832 C CA . ALA A 1 102 ? 23.557 -0.654 -17.884 1.00 89.94 102 ALA A CA 1
ATOM 833 C C . ALA A 1 102 ? 24.801 -1.405 -18.384 1.00 89.94 102 ALA A C 1
ATOM 835 O O . ALA A 1 102 ? 24.759 -2.026 -19.449 1.00 89.94 102 ALA A O 1
ATOM 836 N N . SER A 1 103 ? 25.890 -1.351 -17.614 1.00 90.31 103 SER A N 1
ATOM 837 C CA . SER A 1 103 ? 27.148 -2.043 -17.911 1.00 90.31 103 SER A CA 1
ATOM 838 C C . SER A 1 103 ? 27.395 -3.202 -16.935 1.00 90.31 103 SER A C 1
ATOM 840 O O . SER A 1 103 ? 26.840 -3.192 -15.830 1.00 90.31 103 SER A O 1
ATOM 842 N N . PRO A 1 104 ? 28.247 -4.180 -17.299 1.00 92.00 104 PRO A N 1
ATOM 843 C CA . PRO A 1 104 ? 28.665 -5.239 -16.381 1.00 92.00 104 PRO A CA 1
ATOM 844 C C . PRO A 1 104 ? 29.238 -4.702 -15.061 1.00 92.00 104 PRO A C 1
ATOM 846 O O . PRO A 1 104 ? 28.898 -5.198 -13.992 1.00 92.00 104 PRO A O 1
ATOM 849 N N . GLU A 1 105 ? 30.046 -3.640 -15.115 1.00 93.25 105 GLU A N 1
ATOM 850 C CA . GLU A 1 105 ? 30.690 -3.053 -13.934 1.00 93.25 105 GLU A CA 1
ATOM 851 C C . GLU A 1 105 ? 29.674 -2.471 -12.949 1.00 93.25 105 GLU A C 1
ATOM 853 O O . GLU A 1 105 ? 29.844 -2.615 -11.738 1.00 93.25 105 GLU A O 1
ATOM 858 N N . TRP A 1 106 ? 28.615 -1.838 -13.464 1.00 94.31 106 TRP A N 1
ATOM 859 C CA . TRP A 1 106 ? 27.533 -1.305 -12.640 1.00 94.31 106 TRP A CA 1
ATOM 860 C C . TRP A 1 106 ? 26.730 -2.428 -11.974 1.00 94.31 106 TRP A C 1
ATOM 862 O O . TRP A 1 106 ? 26.410 -2.341 -10.793 1.00 94.31 106 TRP A O 1
ATOM 872 N N . ILE A 1 107 ? 26.459 -3.520 -12.696 1.00 96.06 107 ILE A N 1
ATOM 873 C CA . ILE A 1 107 ? 25.765 -4.692 -12.137 1.00 96.06 107 ILE A CA 1
ATOM 874 C C . ILE A 1 107 ? 26.590 -5.320 -11.005 1.00 96.06 107 ILE A C 1
ATOM 876 O O . ILE A 1 107 ? 26.042 -5.625 -9.941 1.00 96.06 107 ILE A O 1
ATOM 880 N N . ASP A 1 108 ? 27.903 -5.463 -11.205 1.00 96.25 108 ASP A N 1
ATOM 881 C CA . ASP A 1 108 ? 28.831 -5.975 -10.192 1.00 96.25 108 ASP A CA 1
ATOM 882 C C . ASP A 1 108 ? 28.911 -5.054 -8.965 1.00 96.25 108 ASP A C 1
ATOM 884 O O . ASP A 1 108 ? 29.020 -5.522 -7.830 1.00 96.25 108 ASP A O 1
ATOM 888 N N . GLU A 1 109 ? 28.877 -3.735 -9.170 1.00 96.50 109 GLU A N 1
ATOM 889 C CA . GLU A 1 109 ? 28.803 -2.749 -8.090 1.00 96.50 109 GLU A CA 1
ATOM 890 C C . GLU A 1 109 ? 27.511 -2.906 -7.286 1.00 96.50 109 GLU A C 1
ATOM 892 O O . GLU A 1 109 ? 27.579 -3.089 -6.070 1.00 96.50 109 GLU A O 1
ATOM 897 N N . CYS A 1 110 ? 26.357 -2.959 -7.955 1.00 94.12 110 CYS A N 1
ATOM 898 C CA . CYS A 1 110 ? 25.066 -3.183 -7.309 1.00 94.12 110 CYS A CA 1
ATOM 899 C C . CYS A 1 110 ? 25.021 -4.500 -6.523 1.00 94.12 110 CYS A C 1
ATOM 901 O O . CYS A 1 110 ? 24.467 -4.542 -5.424 1.00 94.12 110 CYS A O 1
ATOM 903 N N . GLU A 1 111 ? 25.608 -5.581 -7.047 1.00 94.50 111 GLU A N 1
ATOM 904 C CA . GLU A 1 111 ? 25.691 -6.855 -6.326 1.00 94.50 111 GLU A CA 1
ATOM 905 C C . GLU A 1 111 ? 26.532 -6.730 -5.050 1.00 94.50 111 GLU A C 1
ATOM 907 O O . GLU A 1 111 ? 26.119 -7.225 -4.000 1.00 94.50 111 GLU A O 1
ATOM 912 N N . ARG A 1 112 ? 27.696 -6.073 -5.116 1.00 95.94 112 ARG A N 1
ATOM 913 C CA . ARG A 1 112 ? 28.568 -5.891 -3.945 1.00 95.94 112 ARG A CA 1
ATOM 914 C C . ARG A 1 112 ? 27.940 -4.990 -2.888 1.00 95.94 112 ARG A C 1
ATOM 916 O O . ARG A 1 112 ? 28.120 -5.250 -1.701 1.00 95.94 112 ARG A O 1
ATOM 923 N N . GLU A 1 113 ? 27.263 -3.926 -3.309 1.00 94.50 113 GLU A N 1
ATOM 924 C CA . GLU A 1 113 ? 26.693 -2.935 -2.397 1.00 94.50 113 GLU A CA 1
ATOM 925 C C . GLU A 1 113 ? 25.384 -3.397 -1.764 1.00 94.50 113 GLU A C 1
ATOM 927 O O . GLU A 1 113 ? 25.199 -3.247 -0.557 1.00 94.50 113 GLU A O 1
ATOM 932 N N . TRP A 1 114 ? 24.465 -3.939 -2.565 1.00 90.62 114 TRP A N 1
ATOM 933 C CA . TRP A 1 114 ? 23.114 -4.255 -2.100 1.00 90.62 114 TRP A CA 1
ATOM 934 C C . TRP A 1 114 ? 22.924 -5.744 -1.815 1.00 90.62 114 TRP A C 1
ATOM 936 O O . TRP A 1 114 ? 22.122 -6.106 -0.957 1.00 90.62 114 TRP A O 1
ATOM 946 N N . GLY A 1 115 ? 23.667 -6.617 -2.496 1.00 88.19 115 GLY A N 1
ATOM 947 C CA . GLY A 1 115 ? 23.463 -8.063 -2.465 1.00 88.19 115 GLY A CA 1
ATOM 948 C C . GLY A 1 115 ? 22.352 -8.515 -3.417 1.00 88.19 115 GLY A C 1
ATOM 949 O O . GLY A 1 115 ? 21.324 -7.849 -3.561 1.00 88.19 115 GLY A O 1
ATOM 950 N N . LYS A 1 116 ? 22.547 -9.682 -4.047 1.00 87.81 116 LYS A N 1
ATOM 951 C CA . LYS A 1 116 ? 21.658 -10.237 -5.090 1.00 87.81 116 LYS A CA 1
ATOM 952 C C . LYS A 1 116 ? 20.198 -10.411 -4.670 1.00 87.81 116 LYS A C 1
ATOM 954 O O . LYS A 1 116 ? 19.307 -10.275 -5.501 1.00 87.81 116 LYS A O 1
ATOM 959 N N . ASP A 1 117 ? 19.961 -10.697 -3.395 1.00 83.12 117 ASP A N 1
ATOM 960 C CA . ASP A 1 117 ? 18.619 -10.960 -2.866 1.00 83.12 117 ASP A CA 1
ATOM 961 C C . ASP A 1 117 ? 17.929 -9.695 -2.327 1.00 83.12 117 ASP A C 1
ATOM 963 O O . ASP A 1 117 ? 16.808 -9.758 -1.817 1.00 83.12 117 ASP A O 1
ATOM 967 N N . SER A 1 118 ? 18.589 -8.534 -2.398 1.00 83.12 118 SER A N 1
ATOM 968 C CA . SER A 1 118 ? 18.007 -7.282 -1.919 1.00 83.12 118 SER A CA 1
ATOM 969 C C . SER A 1 118 ? 16.916 -6.765 -2.851 1.00 83.12 118 SER A C 1
ATOM 971 O O . SER A 1 118 ? 16.993 -6.882 -4.072 1.00 83.12 118 SER A O 1
ATOM 973 N N . VAL A 1 119 ? 15.922 -6.092 -2.269 1.00 79.06 119 VAL A N 1
ATOM 974 C CA . VAL A 1 119 ? 14.863 -5.386 -3.009 1.00 79.06 119 VAL A CA 1
ATOM 975 C C . VAL A 1 119 ? 15.442 -4.437 -4.060 1.00 79.06 119 VAL A C 1
ATOM 977 O O . VAL A 1 119 ? 14.936 -4.369 -5.179 1.00 79.06 119 VAL A O 1
ATOM 980 N N . LEU A 1 120 ? 16.503 -3.702 -3.709 1.00 84.88 120 LEU A N 1
ATOM 981 C CA . LEU A 1 120 ? 17.147 -2.757 -4.619 1.00 84.88 120 LEU A CA 1
ATOM 982 C C . LEU A 1 120 ? 17.763 -3.476 -5.817 1.00 84.88 120 LEU A C 1
ATOM 984 O O . LEU A 1 120 ? 17.548 -3.049 -6.945 1.00 84.88 120 LEU A O 1
ATOM 988 N N . TYR A 1 121 ? 18.454 -4.595 -5.600 1.00 88.44 121 TYR A N 1
ATOM 989 C CA . TYR A 1 121 ? 19.016 -5.379 -6.696 1.00 88.44 121 TYR A CA 1
ATOM 990 C C . TYR A 1 121 ? 17.919 -6.002 -7.571 1.00 88.44 121 TYR A C 1
ATOM 992 O O . TYR A 1 121 ? 17.955 -5.879 -8.794 1.00 88.44 121 TYR A O 1
ATOM 1000 N N . LEU A 1 122 ? 16.893 -6.598 -6.960 1.00 87.69 122 LEU A N 1
ATOM 1001 C CA . LEU A 1 122 ? 15.765 -7.183 -7.689 1.00 87.69 122 LEU A CA 1
ATOM 1002 C C . LEU A 1 122 ? 15.041 -6.140 -8.557 1.00 87.69 122 LEU A C 1
ATOM 1004 O O . LEU A 1 122 ? 14.755 -6.394 -9.721 1.00 87.69 122 LEU A O 1
ATOM 1008 N N . THR A 1 123 ? 14.804 -4.938 -8.039 1.00 86.06 123 THR A N 1
ATOM 1009 C CA . THR A 1 123 ? 14.091 -3.893 -8.793 1.00 86.06 123 THR A CA 1
ATOM 1010 C C . THR A 1 123 ? 14.969 -3.180 -9.818 1.00 86.06 123 THR A C 1
ATOM 1012 O O . THR A 1 123 ? 14.578 -3.030 -10.972 1.00 86.06 123 THR A O 1
ATOM 1015 N N . LYS A 1 124 ? 16.175 -2.745 -9.436 1.00 88.06 124 LYS A N 1
ATOM 1016 C CA . LYS A 1 124 ? 17.043 -1.925 -10.298 1.00 88.06 124 LYS A CA 1
ATOM 1017 C C . LYS A 1 124 ? 17.844 -2.732 -11.309 1.00 88.06 124 LYS A C 1
ATOM 1019 O O . LYS A 1 124 ? 18.089 -2.228 -12.400 1.00 88.06 124 LYS A O 1
ATOM 1024 N N . VAL A 1 125 ? 18.276 -3.939 -10.946 1.00 92.56 125 VAL A N 1
ATOM 1025 C CA . VAL A 1 125 ? 19.082 -4.796 -11.826 1.00 92.56 125 VAL A CA 1
ATOM 1026 C C . VAL A 1 125 ? 18.189 -5.798 -12.534 1.00 92.56 125 VAL A C 1
ATOM 1028 O O . VAL A 1 125 ? 18.200 -5.850 -13.758 1.00 92.56 125 VAL A O 1
ATOM 1031 N N . LYS A 1 126 ? 17.394 -6.575 -11.789 1.00 92.38 126 LYS A N 1
ATOM 1032 C CA . LYS A 1 126 ? 16.582 -7.635 -12.401 1.00 92.38 126 LYS A CA 1
ATOM 1033 C C . LYS A 1 126 ? 15.321 -7.121 -13.086 1.00 92.38 126 LYS A C 1
ATOM 1035 O O . LYS A 1 126 ? 14.813 -7.843 -13.927 1.00 92.38 126 LYS A O 1
ATOM 1040 N N . GLY A 1 127 ? 14.853 -5.909 -12.776 1.00 89.50 127 GLY A N 1
ATOM 1041 C CA . GLY A 1 127 ? 13.592 -5.380 -13.307 1.00 89.50 127 GLY A CA 1
ATOM 1042 C C . GLY A 1 127 ? 12.354 -6.021 -12.673 1.00 89.50 127 GLY A C 1
ATOM 1043 O O . GLY A 1 127 ? 11.244 -5.869 -13.178 1.00 89.50 127 GLY A O 1
ATOM 1044 N N . GLU A 1 128 ? 12.526 -6.722 -11.552 1.00 86.69 128 GLU A N 1
ATOM 1045 C CA . GLU A 1 128 ? 11.450 -7.428 -10.869 1.00 86.69 128 GLU A CA 1
ATOM 1046 C C . GLU A 1 128 ? 10.573 -6.450 -10.096 1.00 86.69 128 GLU A C 1
ATOM 1048 O O . GLU A 1 128 ? 11.053 -5.484 -9.496 1.00 86.69 128 GLU A O 1
ATOM 1053 N N . ILE A 1 129 ? 9.271 -6.718 -10.058 1.00 78.25 129 ILE A N 1
ATOM 1054 C CA . ILE A 1 129 ? 8.359 -6.002 -9.167 1.00 78.25 129 ILE A CA 1
ATOM 1055 C C . ILE A 1 129 ? 8.572 -6.571 -7.764 1.00 78.25 129 ILE A C 1
ATOM 1057 O O . ILE A 1 129 ? 8.151 -7.687 -7.459 1.00 78.25 129 ILE A O 1
ATOM 1061 N N . ALA A 1 130 ? 9.274 -5.822 -6.911 1.00 65.31 130 ALA A N 1
ATOM 1062 C CA . ALA A 1 130 ? 9.539 -6.273 -5.555 1.00 65.31 130 ALA A CA 1
ATOM 1063 C C . ALA A 1 130 ? 8.301 -6.134 -4.668 1.00 65.31 130 ALA A C 1
ATOM 1065 O O . ALA A 1 130 ? 7.630 -5.107 -4.614 1.00 65.31 130 ALA A O 1
ATOM 1066 N N . ASP A 1 131 ? 8.072 -7.182 -3.891 1.00 59.56 131 ASP A N 1
ATOM 1067 C CA . ASP A 1 131 ? 6.965 -7.309 -2.953 1.00 59.56 131 ASP A CA 1
ATOM 1068 C C . ASP A 1 131 ? 7.132 -6.484 -1.652 1.00 59.56 131 ASP A C 1
ATOM 1070 O O . ASP A 1 131 ? 6.269 -6.476 -0.771 1.00 59.56 131 ASP A O 1
ATOM 1074 N N . GLN A 1 132 ? 8.288 -5.836 -1.485 1.00 54.56 132 GLN A N 1
ATOM 1075 C CA . GLN A 1 132 ? 8.721 -5.152 -0.264 1.00 54.56 132 GLN A CA 1
ATOM 1076 C C . GLN A 1 132 ? 9.601 -3.947 -0.614 1.00 54.56 132 GLN A C 1
ATOM 1078 O O . GLN A 1 132 ? 10.362 -4.017 -1.573 1.00 54.56 132 GLN A O 1
ATOM 1083 N N . GLY A 1 133 ? 9.545 -2.880 0.188 1.00 57.53 133 GLY A N 1
ATOM 1084 C CA . GLY A 1 133 ? 10.636 -1.912 0.348 1.00 57.53 133 GLY A CA 1
ATOM 1085 C C . GLY A 1 133 ? 11.600 -2.357 1.459 1.00 57.53 133 GLY A C 1
ATOM 1086 O O . GLY A 1 133 ? 11.276 -3.255 2.233 1.00 57.53 133 GLY A O 1
ATOM 1087 N N . ALA A 1 134 ? 12.782 -1.738 1.564 1.00 49.88 134 ALA A N 1
ATOM 1088 C CA . ALA A 1 134 ? 13.795 -2.116 2.565 1.00 49.88 134 ALA A CA 1
ATOM 1089 C C . ALA A 1 134 ? 13.297 -2.010 4.026 1.00 49.88 134 ALA A C 1
ATOM 1091 O O . ALA A 1 134 ? 13.703 -2.810 4.864 1.00 49.88 134 ALA A O 1
ATOM 1092 N N . ASP A 1 135 ? 12.371 -1.085 4.302 1.00 56.09 135 ASP A N 1
ATOM 1093 C CA . ASP A 1 135 ? 11.805 -0.820 5.637 1.00 56.09 135 ASP A CA 1
ATOM 1094 C C . ASP A 1 135 ? 10.387 -1.398 5.831 1.00 56.09 135 ASP A C 1
ATOM 1096 O O . ASP A 1 135 ? 9.659 -1.038 6.759 1.00 56.09 135 ASP A O 1
ATOM 1100 N N . THR A 1 136 ? 9.938 -2.278 4.935 1.00 63.00 136 THR A N 1
ATOM 1101 C CA . THR A 1 136 ? 8.566 -2.795 4.946 1.00 63.00 136 THR A CA 1
ATOM 1102 C C . THR A 1 136 ? 8.413 -3.980 5.909 1.00 63.00 136 THR A C 1
ATOM 1104 O O . THR A 1 136 ? 8.938 -5.061 5.659 1.00 63.00 136 THR A O 1
ATOM 1107 N N . ILE A 1 137 ? 7.631 -3.812 6.985 1.00 69.69 137 ILE A N 1
ATOM 1108 C CA . ILE A 1 137 ? 7.316 -4.895 7.945 1.00 69.69 137 ILE A CA 1
ATOM 1109 C C . ILE A 1 137 ? 6.210 -5.830 7.416 1.00 69.69 137 ILE A C 1
ATOM 1111 O O . ILE A 1 137 ? 6.264 -7.039 7.641 1.00 69.69 137 ILE A O 1
ATOM 1115 N N . ILE A 1 138 ? 5.211 -5.289 6.708 1.00 72.88 138 ILE A N 1
ATOM 1116 C CA . ILE A 1 138 ? 4.091 -6.048 6.123 1.00 72.88 138 ILE A CA 1
ATOM 1117 C C . ILE A 1 138 ? 4.215 -6.002 4.601 1.00 72.88 138 ILE A C 1
ATOM 1119 O O . ILE A 1 138 ? 4.116 -4.931 4.008 1.00 72.88 138 ILE A O 1
ATOM 1123 N N . LYS A 1 139 ? 4.440 -7.158 3.972 1.00 66.44 139 LYS A N 1
ATOM 1124 C CA . LYS A 1 139 ? 4.694 -7.267 2.525 1.00 66.44 139 LYS A CA 1
ATOM 1125 C C . LYS A 1 139 ? 3.439 -6.954 1.714 1.00 66.44 139 LYS A C 1
ATOM 1127 O O . LYS A 1 139 ? 2.335 -7.295 2.142 1.00 66.44 139 LYS A O 1
ATOM 1132 N N . LEU A 1 140 ? 3.596 -6.417 0.505 1.00 69.19 140 LEU A N 1
ATOM 1133 C CA . LEU A 1 140 ? 2.457 -6.126 -0.371 1.00 69.19 140 LEU A CA 1
ATOM 1134 C C . LEU A 1 140 ? 1.655 -7.399 -0.703 1.00 69.19 140 LEU A C 1
ATOM 1136 O O . LEU A 1 140 ? 0.431 -7.368 -0.711 1.00 69.19 140 LEU A O 1
ATOM 1140 N N . SER A 1 141 ? 2.312 -8.542 -0.889 1.00 68.12 141 SER A N 1
ATOM 1141 C CA . SER A 1 141 ? 1.681 -9.842 -1.148 1.00 68.12 141 SER A CA 1
ATOM 1142 C C . SER A 1 141 ? 0.880 -10.335 0.043 1.00 68.12 141 SER A C 1
ATOM 1144 O O . SER A 1 141 ? -0.125 -11.018 -0.138 1.00 68.12 141 SER A O 1
ATOM 1146 N N . GLN A 1 142 ? 1.296 -9.983 1.263 1.00 75.69 142 GLN A N 1
ATOM 1147 C CA . GLN A 1 142 ? 0.519 -10.278 2.457 1.00 75.69 142 GLN A CA 1
ATOM 1148 C C . GLN A 1 142 ? -0.749 -9.435 2.469 1.00 75.69 142 GLN A C 1
ATOM 1150 O O . GLN A 1 142 ? -1.808 -9.993 2.727 1.00 75.69 142 GLN A O 1
ATOM 1155 N N . VAL A 1 143 ? -0.658 -8.146 2.126 1.00 79.94 143 VAL A N 1
ATOM 1156 C CA . VAL A 1 143 ? -1.829 -7.263 2.005 1.00 79.94 143 VAL A CA 1
ATOM 1157 C C . VAL A 1 143 ? -2.779 -7.765 0.917 1.00 79.94 143 VAL A C 1
ATOM 1159 O O . VAL A 1 143 ? -3.940 -8.016 1.213 1.00 79.94 143 VAL A O 1
ATOM 1162 N N . LYS A 1 144 ? -2.285 -8.038 -0.297 1.00 75.94 144 LYS A N 1
ATOM 1163 C CA . LYS A 1 144 ? -3.094 -8.600 -1.396 1.00 75.94 144 LYS A CA 1
ATOM 1164 C C . LYS A 1 144 ? -3.781 -9.906 -0.986 1.00 75.94 144 LYS A C 1
ATOM 1166 O O . LYS A 1 144 ? -4.964 -10.095 -1.229 1.00 75.94 144 LYS A O 1
ATOM 1171 N N . LYS A 1 145 ? -3.069 -10.797 -0.288 1.00 79.88 145 LYS A N 1
ATOM 1172 C CA . LYS A 1 145 ? -3.656 -12.038 0.237 1.00 79.88 145 LYS A CA 1
ATOM 1173 C C . LYS A 1 145 ? -4.690 -11.784 1.341 1.00 79.88 145 LYS A C 1
ATOM 1175 O O . LYS A 1 145 ? -5.653 -12.535 1.456 1.00 79.88 145 LYS A O 1
ATOM 1180 N N . MET A 1 146 ? -4.497 -10.763 2.179 1.00 85.50 146 MET A N 1
ATOM 1181 C CA . MET A 1 146 ? -5.493 -10.350 3.173 1.00 85.50 146 MET A CA 1
ATOM 1182 C C . MET A 1 146 ? -6.765 -9.833 2.492 1.00 85.50 146 MET A C 1
ATOM 1184 O O . MET A 1 146 ? -7.848 -10.179 2.953 1.00 85.50 146 MET A O 1
ATOM 1188 N N . GLU A 1 147 ? -6.648 -9.083 1.393 1.00 84.19 147 GLU A N 1
ATOM 1189 C CA . GLU A 1 147 ? -7.785 -8.640 0.571 1.00 84.19 147 GLU A CA 1
ATOM 1190 C C . GLU A 1 147 ? -8.505 -9.824 -0.091 1.00 84.19 147 GLU A C 1
ATOM 1192 O O . GLU A 1 147 ? -9.724 -9.931 -0.009 1.00 84.19 147 GLU A O 1
ATOM 1197 N N . GLU A 1 148 ? -7.771 -10.780 -0.662 1.00 84.38 148 GLU A N 1
ATOM 1198 C CA . GLU A 1 148 ? -8.372 -12.001 -1.220 1.00 84.38 148 GLU A CA 1
ATOM 1199 C C . GLU A 1 148 ? -9.142 -12.798 -0.148 1.00 84.38 148 GLU A C 1
ATOM 1201 O O . GLU A 1 148 ? -10.287 -13.198 -0.357 1.00 84.38 148 GLU A O 1
ATOM 1206 N N . ASN A 1 149 ? -8.544 -12.983 1.035 1.00 85.50 149 ASN A N 1
ATOM 1207 C CA . ASN A 1 149 ? -9.192 -13.653 2.168 1.00 85.50 149 ASN A CA 1
ATOM 1208 C C . ASN A 1 149 ? -10.409 -12.875 2.695 1.00 85.50 149 ASN A C 1
ATOM 1210 O O . ASN A 1 149 ? -11.356 -13.464 3.216 1.00 85.50 149 ASN A O 1
ATOM 1214 N N . TRP A 1 150 ? -10.376 -11.545 2.605 1.00 82.81 150 TRP A N 1
ATOM 1215 C CA . TRP A 1 150 ? -11.475 -10.679 3.011 1.00 82.81 150 TRP A CA 1
ATOM 1216 C C . TRP A 1 150 ? -12.722 -10.915 2.160 1.00 82.81 150 TRP A C 1
ATOM 1218 O O . TRP A 1 150 ? -13.823 -11.096 2.697 1.00 82.81 150 TRP A O 1
ATOM 1228 N N . GLU A 1 151 ? -12.526 -10.926 0.841 1.00 84.12 151 GLU A N 1
ATOM 1229 C CA . GLU A 1 151 ? -13.573 -11.124 -0.160 1.00 84.12 151 GLU A CA 1
ATOM 1230 C C . GLU A 1 151 ? -14.108 -12.563 -0.175 1.00 84.12 151 GLU A C 1
ATOM 1232 O O . GLU A 1 151 ? -15.257 -12.792 -0.562 1.00 84.12 151 GLU A O 1
ATOM 1237 N N . ASP A 1 152 ? -13.320 -13.533 0.297 1.00 84.06 152 ASP A N 1
ATOM 1238 C CA . ASP A 1 152 ? -13.762 -14.916 0.429 1.00 84.06 152 ASP A CA 1
ATOM 1239 C C . ASP A 1 152 ? -14.825 -15.072 1.536 1.00 84.06 152 ASP A C 1
ATOM 1241 O O . ASP A 1 152 ? -14.571 -14.983 2.743 1.00 84.06 152 ASP A O 1
ATOM 1245 N N . SER A 1 153 ? -16.061 -15.341 1.107 1.00 78.19 153 SER A N 1
ATOM 1246 C CA . SER A 1 153 ? -17.194 -15.649 1.988 1.00 78.19 153 SER A CA 1
ATOM 1247 C C . SER A 1 153 ? -17.033 -16.952 2.783 1.00 78.19 153 SER A C 1
ATOM 1249 O O . SER A 1 153 ? -17.740 -17.141 3.769 1.00 78.19 153 SER A O 1
ATOM 1251 N N . GLY A 1 154 ? -16.135 -17.847 2.357 1.00 79.94 154 GLY A N 1
ATOM 1252 C CA . GLY A 1 154 ? -15.802 -19.098 3.036 1.00 79.94 154 GLY A CA 1
ATOM 1253 C C . GLY A 1 154 ? -14.620 -18.990 4.000 1.00 79.94 154 GLY A C 1
ATOM 1254 O O . GLY A 1 154 ? -14.257 -19.997 4.609 1.00 79.94 154 GLY A O 1
ATOM 1255 N N . PHE A 1 155 ? -14.014 -17.807 4.143 1.00 81.88 155 PHE A N 1
ATOM 1256 C CA . PHE A 1 155 ? -12.925 -17.596 5.089 1.00 81.88 155 PHE A CA 1
ATOM 1257 C C . PHE A 1 155 ? -13.430 -17.705 6.531 1.00 81.88 155 PHE A C 1
ATOM 1259 O O . PHE A 1 155 ? -14.385 -17.029 6.915 1.00 81.88 155 PHE A O 1
ATOM 1266 N N . ASP A 1 156 ? -12.765 -18.548 7.320 1.00 78.81 156 ASP A N 1
ATOM 1267 C CA . ASP A 1 156 ? -13.124 -18.813 8.709 1.00 78.81 156 ASP A CA 1
ATOM 1268 C C . ASP A 1 156 ? -12.913 -17.567 9.585 1.00 78.81 156 ASP A C 1
ATOM 1270 O O . ASP A 1 156 ? -11.787 -17.115 9.819 1.00 78.81 156 ASP A O 1
ATOM 1274 N N . ASP A 1 157 ? -14.024 -16.998 10.051 1.00 78.06 157 ASP A N 1
ATOM 1275 C CA . ASP A 1 157 ? -14.055 -15.864 10.970 1.00 78.06 157 ASP A CA 1
ATOM 1276 C C . ASP A 1 157 ? -14.285 -16.295 12.428 1.00 78.06 157 ASP A C 1
ATOM 1278 O O . ASP A 1 157 ? -14.509 -15.443 13.294 1.00 78.06 157 ASP A O 1
ATOM 1282 N N . GLU A 1 158 ? -14.234 -17.600 12.729 1.00 84.31 158 GLU A N 1
ATOM 1283 C CA . GLU A 1 158 ? -14.400 -18.086 14.090 1.00 84.31 158 GLU A CA 1
ATOM 1284 C C . GLU A 1 158 ? -13.320 -17.510 15.012 1.00 84.31 158 GLU A C 1
ATOM 1286 O O . GLU A 1 158 ? -12.119 -17.473 14.729 1.00 84.31 158 GLU A O 1
ATOM 1291 N N . GLY A 1 159 ? -13.764 -17.027 16.168 1.00 88.00 159 GLY A N 1
ATOM 1292 C CA . GLY A 1 159 ? -12.881 -16.484 17.183 1.00 88.00 159 GLY A CA 1
ATOM 1293 C C . GLY A 1 159 ? -13.521 -15.367 17.984 1.00 88.00 159 GLY A C 1
ATOM 1294 O O . GLY A 1 159 ? -14.695 -15.034 17.831 1.00 88.00 159 GLY A O 1
ATOM 1295 N N . GLN A 1 160 ? -12.714 -14.793 18.872 1.00 91.56 160 GLN A N 1
ATOM 1296 C CA . GLN A 1 160 ? -13.138 -13.686 19.714 1.00 91.56 160 GLN A CA 1
ATOM 1297 C C . GLN A 1 160 ? -13.428 -12.445 18.863 1.00 91.56 160 GLN A C 1
ATOM 1299 O O . GLN A 1 160 ? -12.629 -12.080 17.995 1.00 91.56 160 GLN A O 1
ATOM 1304 N N . GLU A 1 161 ? -14.551 -11.793 19.157 1.00 94.50 161 GLU A N 1
ATOM 1305 C CA . GLU A 1 161 ? -14.881 -10.477 18.625 1.00 94.50 161 GLU A CA 1
ATOM 1306 C C . GLU A 1 161 ? -14.274 -9.382 19.511 1.00 94.50 161 GLU A C 1
ATOM 1308 O O . GLU A 1 161 ? -14.415 -9.397 20.739 1.00 94.50 161 GLU A O 1
ATOM 1313 N N . GLU A 1 162 ? -13.544 -8.457 18.895 1.00 96.94 162 GLU A N 1
ATOM 1314 C CA . GLU A 1 162 ? -12.832 -7.377 19.579 1.00 96.94 162 GLU A CA 1
ATOM 1315 C C . GLU A 1 162 ? -12.879 -6.089 18.753 1.00 96.94 162 GLU A C 1
ATOM 1317 O O . GLU A 1 162 ? -12.928 -6.130 17.520 1.00 96.94 162 GLU A O 1
ATOM 1322 N N . ALA A 1 163 ? -12.781 -4.948 19.435 1.00 97.56 163 ALA A N 1
ATOM 1323 C CA . ALA A 1 163 ? -12.644 -3.640 18.811 1.00 97.56 163 ALA A CA 1
ATOM 1324 C C . ALA A 1 163 ? -11.257 -3.040 19.079 1.00 97.56 163 ALA A C 1
ATOM 1326 O O . ALA A 1 163 ? -10.699 -3.202 20.164 1.00 97.56 163 ALA A O 1
ATOM 1327 N N . GLY A 1 164 ? -10.705 -2.344 18.092 1.00 97.00 164 GLY A N 1
ATOM 1328 C CA . GLY A 1 164 ? -9.512 -1.511 18.195 1.00 97.00 164 GLY A CA 1
ATOM 1329 C C . GLY A 1 164 ? -9.868 -0.058 17.899 1.00 97.00 164 GLY A C 1
ATOM 1330 O O . GLY A 1 164 ? -10.661 0.211 16.996 1.00 97.00 164 GLY A O 1
ATOM 1331 N N . VAL A 1 165 ? -9.310 0.864 18.675 1.00 95.94 165 VAL A N 1
ATOM 1332 C CA . VAL A 1 165 ? -9.634 2.289 18.623 1.00 95.94 165 VAL A CA 1
ATOM 1333 C C . VAL A 1 165 ? -8.349 3.105 18.679 1.00 95.94 165 VAL A C 1
ATOM 1335 O O . VAL A 1 165 ? -7.620 3.043 19.669 1.00 95.94 165 VAL A O 1
ATOM 1338 N N . ASP A 1 166 ? -8.111 3.894 17.636 1.00 94.00 166 ASP A N 1
ATOM 1339 C CA . ASP A 1 166 ? -7.018 4.863 17.569 1.00 94.00 166 ASP A CA 1
ATOM 1340 C C . ASP A 1 166 ? -7.608 6.277 17.560 1.00 94.00 166 ASP A C 1
ATOM 1342 O O . ASP A 1 166 ? -8.390 6.647 16.677 1.00 94.00 166 ASP A O 1
ATOM 1346 N N . VAL A 1 167 ? -7.298 7.032 18.615 1.00 90.81 167 VAL A N 1
ATOM 1347 C CA . VAL A 1 167 ? -7.902 8.333 18.899 1.00 90.81 167 VAL A CA 1
ATOM 1348 C C . VAL A 1 167 ? -6.971 9.445 18.445 1.00 90.81 167 VAL A C 1
ATOM 1350 O O . VAL A 1 167 ? -5.977 9.764 19.105 1.00 90.81 167 VAL A O 1
ATOM 1353 N N . ALA A 1 168 ? -7.367 10.127 17.375 1.00 88.56 168 ALA A N 1
ATOM 1354 C CA . ALA A 1 168 ? -6.667 11.310 16.908 1.00 88.56 168 ALA A CA 1
ATOM 1355 C C . ALA A 1 168 ? -6.776 12.472 17.904 1.00 88.56 168 ALA A C 1
ATOM 1357 O O . ALA A 1 168 ? -7.797 12.702 18.561 1.00 88.56 168 ALA A O 1
ATOM 1358 N N . ARG A 1 169 ? -5.714 13.282 17.968 1.00 72.88 169 ARG A N 1
ATOM 1359 C CA . ARG A 1 169 ? -5.668 14.485 18.817 1.00 72.88 169 ARG A CA 1
ATOM 1360 C C . ARG A 1 169 ? -6.480 15.656 18.239 1.00 72.88 169 ARG A C 1
ATOM 1362 O O . ARG A 1 169 ? -6.728 16.638 18.943 1.00 72.88 169 ARG A O 1
ATOM 1369 N N . GLY A 1 170 ? -6.929 15.530 16.989 1.00 71.56 170 GLY A N 1
ATOM 1370 C CA . GLY A 1 170 ? -7.593 16.563 16.198 1.00 71.56 170 GLY A CA 1
ATOM 1371 C C . GLY A 1 170 ? -6.641 17.271 15.233 1.00 71.56 170 GLY A C 1
ATOM 1372 O O . GLY A 1 170 ? -5.449 16.991 15.216 1.00 71.56 170 GLY A O 1
ATOM 1373 N N . GLY A 1 171 ? -7.178 18.210 14.453 1.00 77.44 171 GLY A N 1
ATOM 1374 C CA . GLY A 1 171 ? -6.485 18.767 13.289 1.00 77.44 171 GLY A CA 1
ATOM 1375 C C . GLY A 1 171 ? -6.962 18.047 12.033 1.00 77.44 171 GLY A C 1
ATOM 1376 O O . GLY A 1 171 ? -8.165 17.808 11.916 1.00 77.44 171 GLY A O 1
ATOM 1377 N N . ASP A 1 172 ? -6.024 17.690 11.160 1.00 78.00 172 ASP A N 1
ATOM 1378 C CA . ASP A 1 172 ? -6.297 16.946 9.924 1.00 78.00 172 ASP A CA 1
ATOM 1379 C C . ASP A 1 172 ? -6.332 15.418 10.139 1.00 78.00 172 ASP A C 1
ATOM 1381 O O . ASP A 1 172 ? -6.640 14.677 9.210 1.00 78.00 172 ASP A O 1
ATOM 1385 N N . ASP A 1 173 ? -6.046 14.946 11.360 1.00 85.62 173 ASP A N 1
ATOM 1386 C CA . ASP A 1 173 ? -6.051 13.522 11.703 1.00 85.62 173 ASP A CA 1
ATOM 1387 C C . ASP A 1 173 ? -7.458 13.026 12.091 1.00 85.62 173 ASP A C 1
ATOM 1389 O O . ASP A 1 173 ? -8.158 13.632 12.918 1.00 85.62 173 ASP A O 1
ATOM 1393 N N . ASP A 1 174 ? -7.836 11.866 11.550 1.00 92.06 174 ASP A N 1
ATOM 1394 C CA . ASP A 1 174 ? -9.102 11.183 11.824 1.00 92.06 174 ASP A CA 1
ATOM 1395 C C . ASP A 1 174 ? -8.963 10.144 12.950 1.00 92.06 174 ASP A C 1
ATOM 1397 O O . ASP A 1 174 ? -7.948 9.469 13.094 1.00 92.06 174 ASP A O 1
ATOM 1401 N N . THR A 1 175 ? -10.023 9.970 13.742 1.00 93.75 175 THR A N 1
ATOM 1402 C CA . THR A 1 175 ? -10.151 8.848 14.687 1.00 93.75 175 THR A CA 1
ATOM 1403 C C . THR A 1 175 ? -10.666 7.614 13.954 1.00 93.75 175 THR A C 1
ATOM 1405 O O . THR A 1 175 ? -11.630 7.719 13.194 1.00 93.75 175 THR A O 1
ATOM 1408 N N . VAL A 1 176 ? -10.083 6.441 14.209 1.00 96.19 176 VAL A N 1
ATOM 1409 C CA . VAL A 1 176 ? -10.470 5.197 13.525 1.00 96.19 176 VAL A CA 1
ATOM 1410 C C . VAL A 1 176 ? -10.862 4.096 14.501 1.00 96.19 176 VAL A C 1
ATOM 1412 O O . VAL A 1 176 ? -10.180 3.831 15.492 1.00 96.19 176 VAL A O 1
ATOM 1415 N N . PHE A 1 177 ? -11.977 3.434 14.198 1.00 97.56 177 PHE A N 1
ATOM 1416 C CA . PHE A 1 177 ? -12.459 2.246 14.890 1.00 97.56 177 PHE A CA 1
ATOM 1417 C C . PHE A 1 177 ? -12.420 1.057 13.939 1.00 97.56 177 PHE A C 1
ATOM 1419 O O . PHE A 1 177 ? -12.843 1.154 12.787 1.00 97.56 177 PHE A O 1
ATOM 1426 N N . TYR A 1 178 ? -11.975 -0.082 14.448 1.00 97.50 178 TYR A N 1
ATOM 1427 C CA . TYR A 1 178 ? -12.016 -1.361 13.753 1.00 97.50 178 TYR A CA 1
ATOM 1428 C C . TYR A 1 178 ? -12.655 -2.402 14.655 1.00 97.50 178 TYR A C 1
ATOM 1430 O O . TYR A 1 178 ? -12.332 -2.476 15.837 1.00 97.50 178 TYR A O 1
ATOM 1438 N N . ARG A 1 179 ? -13.529 -3.235 14.098 1.00 96.06 179 ARG A N 1
ATOM 1439 C CA . ARG A 1 179 ? -14.087 -4.412 14.763 1.00 96.06 179 ARG A CA 1
ATOM 1440 C C . ARG A 1 179 ? -13.639 -5.636 13.995 1.00 96.06 179 ARG A C 1
ATOM 1442 O O . ARG A 1 179 ? -13.741 -5.658 12.773 1.00 96.06 179 ARG A O 1
ATOM 1449 N N . ARG A 1 180 ? -13.139 -6.649 14.691 1.00 93.44 180 ARG A N 1
ATOM 1450 C CA . ARG A 1 180 ? -12.757 -7.929 14.088 1.00 93.44 180 ARG A CA 1
ATOM 1451 C C . ARG A 1 180 ? -13.395 -9.085 14.829 1.00 93.44 180 ARG A C 1
ATOM 1453 O O . ARG A 1 180 ? -13.557 -9.012 16.043 1.00 93.44 180 ARG A O 1
ATOM 1460 N N . LYS A 1 181 ? -13.654 -10.166 14.107 1.00 92.38 181 LYS A N 1
ATOM 1461 C CA . LYS A 1 181 ? -14.057 -11.466 14.629 1.00 92.38 181 LYS A CA 1
ATOM 1462 C C . LYS A 1 181 ? -13.064 -12.505 14.111 1.00 92.38 181 LYS A C 1
ATOM 1464 O O . LYS A 1 181 ? -12.843 -12.617 12.906 1.00 92.38 181 LYS A O 1
ATOM 1469 N N . GLY A 1 182 ? -12.359 -13.169 15.029 1.00 91.56 182 GLY A N 1
ATOM 1470 C CA . GLY A 1 182 ? -11.243 -14.035 14.638 1.00 91.56 182 GLY A CA 1
ATOM 1471 C C . GLY A 1 182 ? -10.191 -13.250 13.842 1.00 91.56 182 GLY A C 1
ATOM 1472 O O . GLY A 1 182 ? -9.729 -12.197 14.286 1.00 91.56 182 GLY A O 1
ATOM 1473 N N . LEU A 1 183 ? -9.812 -13.735 12.660 1.00 88.56 183 LEU A N 1
ATOM 1474 C CA . LEU A 1 183 ? -8.824 -13.078 11.790 1.00 88.56 183 LEU A CA 1
ATOM 1475 C C . LEU A 1 183 ? -9.436 -12.100 10.775 1.00 88.56 183 LEU A C 1
ATOM 1477 O O . LEU A 1 183 ? -8.700 -11.514 9.983 1.00 88.56 183 LEU A O 1
ATOM 1481 N N . LYS A 1 184 ? -10.757 -11.900 10.802 1.00 88.62 184 LYS A N 1
ATOM 1482 C CA . LYS A 1 184 ? -11.477 -11.063 9.843 1.00 88.62 184 LYS A CA 1
ATOM 1483 C C . LYS A 1 184 ? -11.927 -9.771 10.524 1.00 88.62 184 LYS A C 1
ATOM 1485 O O . LYS A 1 184 ? -12.624 -9.808 11.534 1.00 88.62 184 LYS A O 1
ATOM 1490 N N . VAL A 1 185 ? -11.524 -8.611 10.006 1.00 92.00 185 VAL A N 1
ATOM 1491 C CA . VAL A 1 185 ? -12.247 -7.352 10.297 1.00 92.00 185 VAL A CA 1
ATOM 1492 C C . VAL A 1 185 ? -13.720 -7.548 9.858 1.00 92.00 185 VAL A C 1
ATOM 1494 O O . VAL A 1 185 ? -14.015 -8.293 8.938 1.00 92.00 185 VAL A O 1
ATOM 1497 N N . VAL A 1 186 ? -14.691 -6.983 10.550 1.00 92.00 186 VAL A N 1
ATOM 1498 C CA . VAL A 1 186 ? -16.121 -7.136 10.206 1.00 92.00 186 VAL A CA 1
ATOM 1499 C C . VAL A 1 186 ? -16.819 -5.793 10.092 1.00 92.00 186 VAL A C 1
ATOM 1501 O O . VAL A 1 186 ? -17.877 -5.697 9.481 1.00 92.00 186 VAL A O 1
ATOM 1504 N N . ASP A 1 187 ? -16.210 -4.754 10.656 1.00 94.31 187 ASP A N 1
ATOM 1505 C CA . ASP A 1 187 ? -16.719 -3.396 10.617 1.00 94.31 187 ASP A CA 1
ATOM 1506 C C . ASP A 1 187 ? -15.560 -2.416 10.814 1.00 94.31 187 ASP A C 1
ATOM 1508 O O . ASP A 1 187 ? -14.573 -2.725 11.496 1.00 94.31 187 ASP A O 1
ATOM 1512 N N . SER A 1 188 ? -15.674 -1.229 10.238 1.00 96.69 188 SER A N 1
ATOM 1513 C CA . SER A 1 188 ? -14.731 -0.140 10.467 1.00 96.69 188 SER A CA 1
ATOM 1514 C C . SER A 1 188 ? -15.433 1.203 10.366 1.00 96.69 188 SER A C 1
ATOM 1516 O O . SER A 1 188 ? -16.449 1.366 9.690 1.00 96.69 188 SER A O 1
ATOM 1518 N N . LYS A 1 189 ? -14.899 2.191 11.079 1.00 97.00 189 LYS A N 1
ATOM 1519 C CA . LYS A 1 189 ? -15.466 3.533 11.103 1.00 97.00 189 LYS A CA 1
ATOM 1520 C C . LYS A 1 189 ? -14.369 4.570 11.224 1.00 97.00 189 LYS A C 1
ATOM 1522 O O . LYS A 1 189 ? -13.569 4.522 12.151 1.00 97.00 189 LYS A O 1
ATOM 1527 N N . VAL A 1 190 ? -14.381 5.529 10.307 1.00 96.38 190 VAL A N 1
ATOM 1528 C CA . VAL A 1 190 ? -13.494 6.694 10.321 1.00 96.38 190 VAL A CA 1
ATOM 1529 C C . VAL A 1 190 ? -14.312 7.907 10.743 1.00 96.38 190 VAL A C 1
ATOM 1531 O O . VAL A 1 190 ? -15.422 8.122 10.250 1.00 96.38 190 VAL A O 1
ATOM 1534 N N . ILE A 1 191 ? -13.794 8.671 11.697 1.00 93.62 191 ILE A N 1
ATOM 1535 C CA . ILE A 1 191 ? -14.454 9.839 12.271 1.00 93.62 191 ILE A CA 1
ATOM 1536 C C . ILE A 1 191 ? -13.491 11.011 12.201 1.00 93.62 191 ILE A C 1
ATOM 1538 O O . ILE A 1 191 ? -12.545 11.099 12.988 1.00 93.62 191 ILE A O 1
ATOM 1542 N N . SER A 1 192 ? -13.784 11.951 11.309 1.00 91.06 192 SER A N 1
ATOM 1543 C CA . SER A 1 192 ? -13.041 13.201 11.263 1.00 91.06 192 SER A CA 1
ATOM 1544 C C . SER A 1 192 ? -13.250 14.029 12.512 1.00 91.06 192 SER A C 1
ATOM 1546 O O . SER A 1 192 ? -14.338 14.052 13.095 1.00 91.06 192 SER A O 1
ATOM 1548 N N . SER A 1 193 ? -12.185 14.715 12.928 1.00 84.38 193 SER A N 1
ATOM 1549 C CA . SER A 1 193 ? -12.177 15.504 14.154 1.00 84.38 193 SER A CA 1
ATOM 1550 C C . SER A 1 193 ? -13.324 16.528 14.142 1.00 84.38 193 SER A C 1
ATOM 1552 O O . SER A 1 193 ? -13.265 17.506 13.392 1.00 84.38 193 SER A O 1
ATOM 1554 N N . PRO A 1 194 ? -14.347 16.384 15.007 1.00 81.94 194 PRO A N 1
ATOM 1555 C CA . PRO A 1 194 ? -15.482 17.293 14.991 1.00 81.94 194 PRO A CA 1
ATOM 1556 C C . PRO A 1 194 ? -15.058 18.676 15.498 1.00 81.94 194 PRO A C 1
ATOM 1558 O O . PRO A 1 194 ? -14.144 18.802 16.315 1.00 81.94 194 PRO A O 1
ATOM 1561 N N . ASN A 1 195 ? -15.730 19.739 15.058 1.00 87.56 195 ASN A N 1
ATOM 1562 C CA . ASN A 1 195 ? -15.460 21.090 15.557 1.00 87.56 195 ASN A CA 1
ATOM 1563 C C . ASN A 1 195 ? -16.088 21.299 16.948 1.00 87.56 195 ASN A C 1
ATOM 1565 O O . ASN A 1 195 ? -17.091 21.994 17.097 1.00 87.56 195 ASN A O 1
ATOM 1569 N N . LEU A 1 196 ? -15.523 20.632 17.955 1.00 86.12 196 LEU A N 1
ATOM 1570 C CA . LEU A 1 196 ? -15.969 20.639 19.348 1.00 86.12 196 LEU A CA 1
ATOM 1571 C C . LEU A 1 196 ? -14.797 20.936 20.299 1.00 86.12 196 LEU A C 1
ATOM 1573 O O . LEU A 1 196 ? -13.641 20.641 19.975 1.00 86.12 196 LEU A O 1
ATOM 1577 N N . PRO A 1 197 ? -15.057 21.463 21.506 1.00 87.88 197 PRO A N 1
ATOM 1578 C CA . PRO A 1 197 ? -14.049 21.538 22.558 1.00 87.88 197 PRO A CA 1
ATOM 1579 C C . PRO A 1 197 ? -13.463 20.151 22.895 1.00 87.88 197 PRO A C 1
ATOM 1581 O O . PRO A 1 197 ? -14.195 19.160 22.860 1.00 87.88 197 PRO A O 1
ATOM 1584 N N . PRO A 1 198 ? -12.181 20.040 23.300 1.00 83.50 198 PRO A N 1
ATOM 1585 C CA . PRO A 1 198 ? -11.510 18.747 23.496 1.00 83.50 198 PRO A CA 1
ATOM 1586 C C . PRO A 1 198 ? -12.249 17.747 24.397 1.00 83.50 198 PRO A C 1
ATOM 1588 O O . PRO A 1 198 ? -12.313 16.563 24.086 1.00 83.50 198 PRO A O 1
ATOM 1591 N N . LYS A 1 199 ? -12.857 18.208 25.496 1.00 85.06 199 LYS A N 1
ATOM 1592 C CA . LYS A 1 199 ? -13.613 17.327 26.403 1.00 85.06 199 LYS A CA 1
ATOM 1593 C C . LYS A 1 199 ? -14.918 16.825 25.783 1.00 85.06 199 LYS A C 1
ATOM 1595 O O . LYS A 1 199 ? -15.286 15.674 25.982 1.00 85.06 199 LYS A O 1
ATOM 1600 N N . GLU A 1 200 ? -15.602 17.672 25.018 1.00 89.69 200 GLU A N 1
ATOM 1601 C CA . GLU A 1 200 ? -16.837 17.303 24.319 1.00 89.69 200 GLU A CA 1
ATOM 1602 C C . GLU A 1 200 ? -16.555 16.324 23.176 1.00 89.69 200 GLU A C 1
ATOM 1604 O O . GLU A 1 200 ? -17.335 15.397 22.973 1.00 89.69 200 GLU A O 1
ATOM 1609 N N . LYS A 1 201 ? -15.401 16.457 22.503 1.00 89.62 201 LYS A N 1
ATOM 1610 C CA . LYS A 1 201 ? -14.925 15.478 21.513 1.00 89.62 201 LYS A CA 1
ATOM 1611 C C . LYS A 1 201 ? -14.836 14.074 22.101 1.00 89.62 201 LYS A C 1
ATOM 1613 O O . LYS A 1 201 ? -15.346 13.142 21.499 1.00 89.62 201 LYS A O 1
ATOM 1618 N N . LEU A 1 202 ? -14.235 13.921 23.281 1.00 91.06 202 LEU A N 1
ATOM 1619 C CA . LEU A 1 202 ? -14.085 12.609 23.919 1.00 91.06 202 LEU A CA 1
ATOM 1620 C C . LEU A 1 202 ? -15.440 11.983 24.269 1.00 91.06 202 LEU A C 1
ATOM 1622 O O . LEU A 1 202 ? -15.656 10.797 24.038 1.00 91.06 202 LEU A O 1
ATOM 1626 N N . VAL A 1 203 ? -16.385 12.786 24.766 1.00 93.44 203 VAL A N 1
ATOM 1627 C CA . VAL A 1 203 ? -17.750 12.319 25.057 1.00 93.44 203 VAL A CA 1
ATOM 1628 C C . VAL A 1 203 ? -18.489 11.928 23.774 1.00 93.44 203 VAL A C 1
ATOM 1630 O O . VAL A 1 203 ? -19.199 10.920 23.762 1.00 93.44 203 VAL A O 1
ATOM 1633 N N . PHE A 1 204 ? -18.310 12.699 22.700 1.00 94.38 204 PHE A N 1
ATOM 1634 C CA . PHE A 1 204 ? -18.847 12.387 21.379 1.00 94.38 204 PHE A CA 1
ATOM 1635 C C . PHE A 1 204 ? -18.282 11.064 20.846 1.00 94.38 204 PHE A C 1
ATOM 1637 O O . PHE A 1 204 ? -19.058 10.174 20.501 1.00 94.38 204 PHE A O 1
ATOM 1644 N N . LEU A 1 205 ? -16.955 10.901 20.861 1.00 94.81 205 LEU A N 1
ATOM 1645 C CA . LEU A 1 205 ? -16.272 9.684 20.419 1.00 94.81 205 LEU A CA 1
ATOM 1646 C C . LEU A 1 205 ? -16.690 8.461 21.238 1.00 94.81 205 LEU A C 1
ATOM 1648 O O . LEU A 1 205 ? -16.930 7.410 20.654 1.00 94.81 205 LEU A O 1
ATOM 1652 N N . ALA A 1 206 ? -16.867 8.603 22.555 1.00 95.81 206 ALA A N 1
ATOM 1653 C CA . ALA A 1 206 ? -17.409 7.536 23.392 1.00 95.81 206 ALA A CA 1
ATOM 1654 C C . ALA A 1 206 ? -18.799 7.103 22.910 1.00 95.81 206 ALA A C 1
ATOM 1656 O O . ALA A 1 206 ? -19.037 5.920 22.712 1.00 95.81 206 ALA A O 1
ATOM 1657 N N . GLY A 1 207 ? -19.702 8.051 22.639 1.00 96.88 207 GLY A N 1
ATOM 1658 C CA . GLY A 1 207 ? -21.027 7.726 22.104 1.00 96.88 207 GLY A CA 1
ATOM 1659 C C . GLY A 1 207 ? -20.988 7.066 20.720 1.00 96.88 207 GLY A C 1
ATOM 1660 O O . GLY A 1 207 ? -21.808 6.195 20.431 1.00 96.88 207 GLY A O 1
ATOM 1661 N N . GLU A 1 208 ? -20.051 7.466 19.858 1.00 97.44 208 GLU A N 1
ATOM 1662 C CA . GLU A 1 208 ? -19.851 6.828 18.552 1.00 97.44 208 GLU A CA 1
ATOM 1663 C C . GLU A 1 208 ? -19.300 5.408 18.679 1.00 97.44 208 GLU A C 1
ATOM 1665 O O . GLU A 1 208 ? -19.736 4.526 17.938 1.00 97.44 208 GLU A O 1
ATOM 1670 N N . LEU A 1 209 ? -18.386 5.183 19.624 1.00 97.38 209 LEU A N 1
ATOM 1671 C CA . LEU A 1 209 ? -17.828 3.871 19.915 1.00 97.38 209 LEU A CA 1
ATOM 1672 C C . LEU A 1 209 ? -18.901 2.937 20.475 1.00 97.38 209 LEU A C 1
ATOM 1674 O O . LEU A 1 209 ? -19.050 1.830 19.977 1.00 97.38 209 LEU A O 1
ATOM 1678 N N . GLU A 1 210 ? -19.714 3.401 21.427 1.00 98.06 210 GLU A N 1
ATOM 1679 C CA . GLU A 1 210 ? -20.847 2.637 21.966 1.00 98.06 210 GLU A CA 1
ATOM 1680 C C . GLU A 1 210 ? -21.816 2.190 20.866 1.00 98.06 210 GLU A C 1
ATOM 1682 O O . GLU A 1 210 ? -22.255 1.044 20.868 1.00 98.06 210 GLU A O 1
ATOM 1687 N N . ARG A 1 211 ? -22.121 3.065 19.898 1.00 97.88 211 ARG A N 1
ATOM 1688 C CA . ARG A 1 211 ? -22.930 2.694 18.726 1.00 97.88 211 ARG A CA 1
ATOM 1689 C C . ARG A 1 211 ? -22.226 1.671 17.839 1.00 97.88 211 ARG A C 1
ATOM 1691 O O . ARG A 1 211 ? -22.873 0.740 17.377 1.00 97.88 211 ARG A O 1
ATOM 1698 N N . PHE A 1 212 ? -20.932 1.862 17.591 1.00 97.69 212 PHE A N 1
ATOM 1699 C CA . PHE A 1 212 ? -20.127 1.003 16.721 1.00 97.69 212 PHE A CA 1
ATOM 1700 C C . PHE A 1 212 ? -19.999 -0.428 17.256 1.00 97.69 212 PHE A C 1
ATOM 1702 O O . PHE A 1 212 ? -20.073 -1.379 16.489 1.00 97.69 212 PHE A O 1
ATOM 1709 N N . ILE A 1 213 ? -19.872 -0.588 18.574 1.00 96.69 213 ILE A N 1
ATOM 1710 C CA . ILE A 1 213 ? -19.845 -1.900 19.236 1.00 96.69 213 ILE A CA 1
ATOM 1711 C C . ILE A 1 213 ? -21.237 -2.385 19.671 1.00 96.69 213 ILE A C 1
ATOM 1713 O O . ILE A 1 213 ? -21.344 -3.263 20.524 1.00 96.69 213 ILE A O 1
ATOM 1717 N N . GLU A 1 214 ? -22.306 -1.791 19.132 1.00 97.00 214 GLU A N 1
ATOM 1718 C CA . GLU A 1 214 ? -23.699 -2.192 19.381 1.00 97.00 214 GLU A CA 1
ATOM 1719 C C . GLU A 1 214 ? -24.067 -2.237 20.880 1.00 97.00 214 GLU A C 1
ATOM 1721 O O . GLU A 1 214 ? -24.873 -3.052 21.327 1.00 97.00 214 GLU A O 1
ATOM 1726 N N . TYR A 1 215 ? -23.467 -1.348 21.678 1.00 97.56 215 TYR A N 1
ATOM 1727 C CA . TYR A 1 215 ? -23.604 -1.274 23.136 1.00 97.56 215 TYR A CA 1
ATOM 1728 C C . TYR A 1 215 ? -23.192 -2.561 23.883 1.00 97.56 215 TYR A C 1
ATOM 1730 O O . TYR A 1 215 ? -23.555 -2.746 25.049 1.00 97.56 215 TYR A O 1
ATOM 1738 N N . ASN A 1 216 ? -22.406 -3.440 23.251 1.00 96.50 216 ASN A N 1
ATOM 1739 C CA . ASN A 1 216 ? -21.900 -4.670 23.855 1.00 96.50 216 ASN A CA 1
ATOM 1740 C C . ASN A 1 216 ? -20.779 -4.376 24.867 1.00 96.50 216 ASN A C 1
ATOM 1742 O O . ASN A 1 216 ? -19.614 -4.208 24.510 1.00 96.50 216 ASN A O 1
ATOM 1746 N N . LYS A 1 217 ? -21.131 -4.353 26.155 1.00 96.00 217 LYS A N 1
ATOM 1747 C CA . LYS A 1 217 ? -20.191 -4.046 27.245 1.00 96.00 217 LYS A CA 1
ATOM 1748 C C . LYS A 1 217 ? -19.115 -5.103 27.479 1.00 96.00 217 LYS A C 1
ATOM 1750 O O . LYS A 1 217 ? -18.065 -4.766 28.024 1.00 96.00 217 LYS A O 1
ATOM 1755 N N . ASP A 1 218 ? -19.369 -6.343 27.071 1.00 95.62 218 ASP A N 1
ATOM 1756 C CA . ASP A 1 218 ? -18.455 -7.467 27.277 1.00 95.62 218 ASP A CA 1
ATOM 1757 C C . ASP A 1 218 ? -17.387 -7.553 26.176 1.00 95.62 218 ASP A C 1
ATOM 1759 O O . ASP A 1 218 ? -16.330 -8.164 26.380 1.00 95.62 218 ASP A O 1
ATOM 1763 N N . MET A 1 219 ? -17.631 -6.914 25.022 1.00 96.56 219 MET A N 1
ATOM 1764 C CA . MET A 1 219 ? -16.674 -6.848 23.920 1.00 96.56 219 MET A CA 1
ATOM 1765 C C . MET A 1 219 ? -15.367 -6.229 24.402 1.00 96.56 219 MET A C 1
ATOM 1767 O O . MET A 1 219 ? -15.354 -5.173 25.028 1.00 96.56 219 MET A O 1
ATOM 1771 N N . ARG A 1 220 ? -14.248 -6.882 24.087 1.00 97.00 220 ARG A N 1
ATOM 1772 C CA . ARG A 1 220 ? -12.928 -6.359 24.432 1.00 97.00 220 ARG A CA 1
ATOM 1773 C C . ARG A 1 220 ? -12.582 -5.206 23.493 1.00 97.00 220 ARG A C 1
ATOM 1775 O O . ARG A 1 220 ? -12.418 -5.421 22.292 1.00 97.00 220 ARG A O 1
ATOM 1782 N N . ILE A 1 221 ? -12.424 -4.013 24.053 1.00 97.50 221 ILE A N 1
ATOM 1783 C CA . ILE A 1 221 ? -12.089 -2.782 23.334 1.00 97.50 221 ILE A CA 1
ATOM 1784 C C . ILE A 1 221 ? -10.636 -2.428 23.642 1.00 97.50 221 ILE A C 1
ATOM 1786 O O . ILE A 1 221 ? -10.287 -2.248 24.800 1.00 97.50 221 ILE A O 1
ATOM 1790 N N . LYS A 1 222 ? -9.781 -2.312 22.631 1.00 96.56 222 LYS A N 1
ATOM 1791 C CA . LYS A 1 222 ? -8.383 -1.890 22.783 1.00 96.56 222 LYS A CA 1
ATOM 1792 C C . LYS A 1 222 ? -8.242 -0.448 22.323 1.00 96.56 222 LYS A C 1
ATOM 1794 O O . LYS A 1 222 ? -8.503 -0.170 21.156 1.00 96.56 222 LYS A O 1
ATOM 1799 N N . THR A 1 223 ? -7.844 0.447 23.214 1.00 94.50 223 THR A N 1
ATOM 1800 C CA . THR A 1 223 ? -7.693 1.883 22.930 1.00 94.50 223 THR A CA 1
ATOM 1801 C C . THR A 1 223 ? -6.215 2.267 22.914 1.00 94.50 223 THR A C 1
ATOM 1803 O O . THR A 1 223 ? -5.467 1.814 23.779 1.00 94.50 223 THR A O 1
ATOM 1806 N N . ASP A 1 224 ? -5.771 3.097 21.962 1.00 90.81 224 ASP A N 1
ATOM 1807 C CA . ASP A 1 224 ? -4.463 3.758 22.095 1.00 90.81 224 ASP A CA 1
ATOM 1808 C C . ASP A 1 224 ? -4.522 4.797 23.220 1.00 90.81 224 ASP A C 1
ATOM 1810 O O . ASP A 1 224 ? -5.134 5.858 23.098 1.00 90.81 224 ASP A O 1
ATOM 1814 N N . ASP A 1 225 ? -3.867 4.476 24.328 1.00 88.12 225 ASP A N 1
ATOM 1815 C CA . ASP A 1 225 ? -3.875 5.256 25.561 1.00 88.12 225 ASP A CA 1
ATOM 1816 C C . ASP A 1 225 ? -2.712 6.259 25.639 1.00 88.12 225 ASP A C 1
ATOM 1818 O O . ASP A 1 225 ? -2.693 7.163 26.469 1.00 88.12 225 ASP A O 1
ATOM 1822 N N . THR A 1 226 ? -1.737 6.153 24.734 1.00 80.50 226 THR A N 1
ATOM 1823 C CA . THR A 1 226 ? -0.434 6.844 24.796 1.00 80.50 226 THR A CA 1
ATOM 1824 C C . THR A 1 226 ? -0.540 8.376 24.636 1.00 80.50 226 THR A C 1
ATOM 1826 O O . THR A 1 226 ? 0.442 9.113 24.775 1.00 80.50 226 THR A O 1
ATOM 1829 N N . GLY A 1 227 ? -1.731 8.897 24.330 1.00 81.12 227 GLY A N 1
ATOM 1830 C CA . GLY A 1 227 ? -1.985 10.312 24.073 1.00 81.12 227 GLY A CA 1
ATOM 1831 C C . GLY A 1 227 ? -3.383 10.773 24.475 1.00 81.12 227 GLY A C 1
ATOM 1832 O O . GLY A 1 227 ? -3.756 10.744 25.642 1.00 81.12 227 GLY A O 1
ATOM 1833 N N . VAL A 1 228 ? -4.147 11.278 23.501 1.00 81.00 228 VAL A N 1
ATOM 1834 C CA . VAL A 1 228 ? -5.499 11.823 23.741 1.00 81.00 228 VAL A CA 1
ATOM 1835 C C . VAL A 1 228 ? -6.518 10.713 24.016 1.00 81.00 228 VAL A C 1
ATOM 1837 O O . VAL A 1 228 ? -7.534 10.972 24.660 1.00 81.00 228 VAL A O 1
ATOM 1840 N N . GLY A 1 229 ? -6.226 9.476 23.606 1.00 83.94 229 GLY A N 1
ATOM 1841 C CA . GLY A 1 229 ? -7.106 8.336 23.833 1.00 83.94 229 GLY A CA 1
ATOM 1842 C C . GLY A 1 229 ? -7.270 7.927 25.296 1.00 83.94 229 GLY A C 1
ATOM 1843 O O . GLY A 1 229 ? -8.307 7.353 25.612 1.00 83.94 229 GLY A O 1
ATOM 1844 N N . GLY A 1 230 ? -6.383 8.340 26.211 1.00 89.00 230 GLY A N 1
ATOM 1845 C CA . GLY A 1 230 ? -6.572 8.080 27.645 1.00 89.00 230 GLY A CA 1
ATOM 1846 C C . GLY A 1 230 ? -7.878 8.645 28.203 1.00 89.00 230 GLY A C 1
ATOM 1847 O O . GLY A 1 230 ? -8.596 7.976 28.940 1.00 89.00 230 GLY A O 1
ATOM 1848 N N . GLY A 1 231 ? -8.289 9.829 27.740 1.00 91.12 231 GLY A N 1
ATOM 1849 C CA . GLY A 1 231 ? -9.580 10.387 28.138 1.00 91.12 231 GLY A CA 1
ATOM 1850 C C . GLY A 1 231 ? -10.783 9.610 27.585 1.00 91.12 231 GLY A C 1
ATOM 1851 O O . GLY A 1 231 ? -11.857 9.649 28.182 1.00 91.12 231 GLY A O 1
ATOM 1852 N N . LEU A 1 232 ? -10.629 8.902 26.460 1.00 93.12 232 LEU A N 1
ATOM 1853 C CA . LEU A 1 232 ? -11.661 8.002 25.943 1.00 93.12 232 LEU A CA 1
ATOM 1854 C C . LEU A 1 232 ? -11.702 6.706 26.763 1.00 93.12 232 LEU A C 1
ATOM 1856 O O . LEU A 1 232 ? -12.798 6.270 27.119 1.00 93.12 232 LEU A O 1
ATOM 1860 N N . THR A 1 233 ? -10.536 6.141 27.097 1.00 94.88 233 THR A N 1
ATOM 1861 C CA . THR A 1 233 ? -10.399 4.991 28.003 1.00 94.88 233 THR A CA 1
ATOM 1862 C C . THR A 1 233 ? -11.148 5.258 29.311 1.00 94.88 233 THR A C 1
ATOM 1864 O O . THR A 1 233 ? -12.076 4.517 29.636 1.00 94.88 233 THR A O 1
ATOM 1867 N N . ASP A 1 234 ? -10.855 6.379 29.981 1.00 94.62 234 ASP A N 1
ATOM 1868 C CA . ASP A 1 234 ? -11.479 6.769 31.254 1.00 94.62 234 ASP A CA 1
ATOM 1869 C C . ASP A 1 234 ? -13.015 6.822 31.165 1.00 94.62 234 ASP A C 1
ATOM 1871 O O . ASP A 1 234 ? -13.737 6.336 32.042 1.00 94.62 234 ASP A O 1
ATOM 1875 N N . ILE A 1 235 ? -13.547 7.419 30.090 1.00 95.56 235 ILE A N 1
ATOM 1876 C CA . ILE A 1 235 ? -14.997 7.527 29.890 1.00 95.56 235 ILE A CA 1
ATOM 1877 C C . ILE A 1 235 ? -15.612 6.138 29.723 1.00 95.56 235 ILE A C 1
ATOM 1879 O O . ILE A 1 235 ? -16.636 5.850 30.344 1.00 95.56 235 ILE A O 1
ATOM 1883 N N . MET A 1 236 ? -15.013 5.281 28.902 1.00 97.19 236 MET A N 1
ATOM 1884 C CA . MET A 1 236 ? -15.550 3.953 28.615 1.00 97.19 236 MET A CA 1
ATOM 1885 C C . MET A 1 236 ? -15.479 3.031 29.843 1.00 97.19 236 MET A C 1
ATOM 1887 O O . MET A 1 236 ? -16.463 2.350 30.149 1.00 97.19 236 MET A O 1
ATOM 1891 N N . GLU A 1 237 ? -14.392 3.086 30.617 1.00 96.31 237 GLU A N 1
ATOM 1892 C CA . GLU A 1 237 ? -14.274 2.390 31.905 1.00 96.31 237 GLU A CA 1
ATOM 1893 C C . GLU A 1 237 ? -15.328 2.876 32.908 1.00 96.31 237 GLU A C 1
ATOM 1895 O O . GLU A 1 237 ? -16.037 2.064 33.507 1.00 96.31 237 GLU A O 1
ATOM 1900 N N . SER A 1 238 ? -15.527 4.197 33.030 1.00 97.12 238 SER A N 1
ATOM 1901 C CA . SER A 1 238 ? -16.552 4.767 33.922 1.00 97.12 238 SER A CA 1
ATOM 1902 C C . SER A 1 238 ? -17.978 4.321 33.566 1.00 97.12 238 SER A C 1
ATOM 1904 O O . SER A 1 238 ? -18.863 4.280 34.423 1.00 97.12 238 SER A O 1
ATOM 1906 N N . ARG A 1 239 ? -18.206 3.954 32.298 1.00 97.00 239 ARG A N 1
ATOM 1907 C CA . ARG A 1 239 ? -19.477 3.428 31.777 1.00 97.00 239 ARG A CA 1
ATOM 1908 C C . ARG A 1 239 ? -19.566 1.898 31.823 1.00 97.00 239 ARG A C 1
ATOM 1910 O O . ARG A 1 239 ? -20.577 1.334 31.382 1.00 97.00 239 ARG A O 1
ATOM 1917 N N . ASN A 1 240 ? -18.574 1.244 32.430 1.00 96.94 240 ASN A N 1
ATOM 1918 C CA . ASN A 1 240 ? -18.500 -0.194 32.672 1.00 96.94 240 ASN A CA 1
ATOM 1919 C C . ASN A 1 240 ? -18.366 -1.026 31.381 1.00 96.94 240 ASN A C 1
ATOM 1921 O O . ASN A 1 240 ? -19.005 -2.073 31.258 1.00 96.94 240 ASN A O 1
ATOM 1925 N N . TYR A 1 241 ? -17.584 -0.539 30.413 1.00 98.00 241 TYR A N 1
ATOM 1926 C CA . TYR A 1 241 ? -17.163 -1.309 29.236 1.00 98.00 241 TYR A CA 1
ATOM 1927 C C . TYR A 1 241 ? -15.832 -2.029 29.491 1.00 98.00 241 TYR A C 1
ATOM 1929 O O . TYR A 1 241 ? -14.993 -1.552 30.253 1.00 98.00 241 TYR A O 1
ATOM 1937 N N . ASN A 1 242 ? -15.629 -3.166 28.823 1.00 96.81 242 ASN A N 1
ATOM 1938 C CA . ASN A 1 242 ? -14.397 -3.953 28.872 1.00 96.81 242 ASN A CA 1
ATOM 1939 C C . ASN A 1 242 ? -13.294 -3.339 27.986 1.00 96.81 242 ASN A C 1
ATOM 1941 O O . ASN A 1 242 ? -13.077 -3.758 26.846 1.00 96.81 242 ASN A O 1
ATOM 1945 N N . VAL A 1 243 ? -12.610 -2.323 28.512 1.00 96.44 243 VAL A N 1
ATOM 1946 C CA . VAL A 1 243 ? -11.536 -1.602 27.815 1.00 96.44 243 VAL A CA 1
ATOM 1947 C C . VAL A 1 243 ? -10.165 -2.097 28.264 1.00 96.44 243 VAL A C 1
ATOM 1949 O O . VAL A 1 243 ? -9.941 -2.389 29.435 1.00 96.44 243 VAL A O 1
ATOM 1952 N N . ILE A 1 244 ? -9.238 -2.193 27.317 1.00 95.38 244 ILE A N 1
ATOM 1953 C CA . ILE A 1 244 ? -7.832 -2.509 27.532 1.00 95.38 244 ILE A CA 1
ATOM 1954 C C . ILE A 1 244 ? -7.007 -1.357 26.954 1.00 95.38 244 ILE A C 1
ATOM 1956 O O . ILE A 1 244 ? -6.880 -1.271 25.727 1.00 95.38 244 ILE A O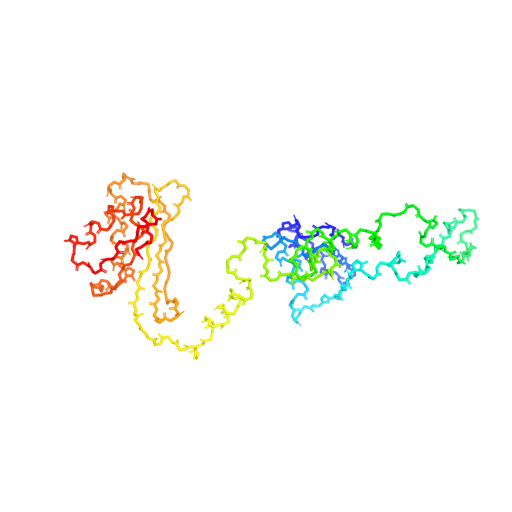 1
ATOM 1960 N N . PRO A 1 245 ? -6.429 -0.491 27.800 1.00 93.19 245 PRO A N 1
ATOM 1961 C CA . PRO A 1 245 ? -5.537 0.555 27.327 1.00 93.19 245 PRO A CA 1
ATOM 1962 C C . PRO A 1 245 ? -4.251 -0.056 26.764 1.00 93.19 245 PRO A C 1
ATOM 1964 O O . PRO A 1 245 ? -3.617 -0.910 27.391 1.00 93.19 245 PRO A O 1
ATOM 1967 N N . ILE A 1 246 ? -3.853 0.393 25.577 1.00 91.12 246 ILE A N 1
ATOM 1968 C CA . ILE A 1 246 ? -2.596 0.027 24.926 1.00 91.12 246 ILE A CA 1
ATOM 1969 C C . ILE A 1 246 ? -1.655 1.221 25.008 1.00 91.12 246 ILE A C 1
ATOM 1971 O O . ILE A 1 246 ? -1.958 2.298 24.502 1.00 91.12 246 ILE A O 1
ATOM 1975 N N . ASN A 1 247 ? -0.500 1.025 25.644 1.00 85.50 247 ASN A N 1
ATOM 1976 C CA . ASN A 1 247 ? 0.505 2.066 25.804 1.00 85.50 247 ASN A CA 1
ATOM 1977 C C . ASN A 1 247 ? 1.777 1.697 25.036 1.00 85.50 247 ASN A C 1
ATOM 1979 O O . ASN A 1 247 ? 2.527 0.807 25.439 1.00 85.50 247 ASN A O 1
ATOM 1983 N N . PHE A 1 248 ? 2.030 2.402 23.937 1.00 77.69 248 PHE A N 1
ATOM 1984 C CA . PHE A 1 248 ? 3.147 2.124 23.032 1.00 77.69 248 PHE A CA 1
ATOM 1985 C C . PHE A 1 248 ? 4.497 2.664 23.533 1.00 77.69 248 PHE A C 1
ATOM 1987 O O . PHE A 1 248 ? 5.532 2.371 22.939 1.00 77.69 248 PHE A O 1
ATOM 1994 N N . GLN A 1 249 ? 4.516 3.438 24.626 1.00 72.44 249 GLN A N 1
ATOM 1995 C CA . GLN A 1 249 ? 5.746 3.969 25.236 1.00 72.44 249 GLN A CA 1
ATOM 1996 C C . GLN A 1 249 ? 6.293 3.101 26.375 1.00 72.44 249 GLN A C 1
ATOM 1998 O O . GLN A 1 249 ? 7.377 3.376 26.896 1.00 72.44 249 GLN A O 1
ATOM 2003 N N . GLN A 1 250 ? 5.570 2.060 26.788 1.00 63.50 250 GLN A N 1
ATOM 2004 C CA . GLN A 1 250 ? 6.048 1.162 27.834 1.00 63.50 250 GLN A CA 1
ATOM 2005 C C . GLN A 1 250 ? 7.074 0.173 27.274 1.00 63.50 250 GLN A C 1
ATOM 2007 O O . GLN A 1 250 ? 6.952 -0.323 26.155 1.00 63.50 250 GLN A O 1
ATOM 2012 N N . LYS A 1 251 ? 8.113 -0.124 28.067 1.00 53.06 251 LYS A N 1
ATOM 2013 C CA . LYS A 1 251 ? 9.033 -1.220 27.744 1.00 53.06 251 LYS A CA 1
ATOM 2014 C C . LYS A 1 251 ? 8.240 -2.524 27.703 1.00 53.06 251 LYS A C 1
ATOM 2016 O O . LYS A 1 251 ? 7.428 -2.764 28.592 1.00 53.06 251 LYS A O 1
ATOM 2021 N N . ALA A 1 252 ? 8.514 -3.358 26.703 1.00 51.47 252 ALA A N 1
ATOM 2022 C CA . ALA A 1 252 ? 8.030 -4.731 26.694 1.00 51.47 252 ALA A CA 1
ATOM 2023 C C . ALA A 1 252 ? 8.457 -5.420 28.003 1.00 51.47 252 ALA A C 1
ATOM 2025 O O . ALA A 1 252 ? 9.635 -5.352 28.369 1.00 51.47 252 ALA A O 1
ATOM 2026 N N . ASN A 1 253 ? 7.486 -5.998 28.714 1.00 44.62 253 ASN A N 1
ATOM 2027 C CA . ASN A 1 253 ? 7.725 -6.807 29.911 1.00 44.62 253 ASN A CA 1
ATOM 2028 C C . ASN A 1 253 ? 8.355 -8.153 29.553 1.00 44.62 253 ASN A C 1
ATOM 2030 O O . ASN A 1 253 ? 7.959 -8.722 28.509 1.00 44.62 253 ASN A O 1
#

Sequence (253 aa):
LFIFDEAKGIEQWQWDSVRGLLTGGFCRWLVISTTDGVGVGENFYKAFEDKKSDWNKIHISAEESPYVTGEMFQYKDIPDLEHPERFEKKEISPAELNVQIASPEWIDECEREWGKDSVLYLTKVKGEIADQGADTIIKLSQVKKMEENWEDSGFDDEGQEEAGVDVARGGDDDTVFYRRKGLKVVDSKVISSPNLPPKEKLVFLAGELERFIEYNKDMRIKTDDTGVGGGLTDIMESRNYNVIPINFQQKAN

Radius of gyration: 27.92 Å; chains: 1; bounding box: 55×41×86 Å